Protein AF-0000000080284859 (afdb_homodimer)

pLDDT: mean 85.87, std 12.0, range [34.62, 97.31]

Nearest PDB structures (foldseek):
  3kye-assembly2_C  TM=9.309E-01  e=1.284E-10  Streptomyces avermitilis MA-4680 = NBRC 14893
  6izw-assembly1_B  TM=8.796E-01  e=5.584E-08  Myxococcus xanthus DK 1622
  6hjm-assembly9_P  TM=8.015E-01  e=1.089E-07  Myxococcus xanthus
  6hjm-assembly2_E  TM=8.333E-01  e=1.771E-07  Myxococcus xanthus
  3cpt-assembly1_B  TM=8.964E-01  e=8.593E-07  unclassified

Radius of gyration: 20.51 Å; Cα contacts (8 Å, |Δi|>4): 512; chains: 2; bounding box: 32×64×49 Å

Secondary structure (DSSP, 8-state):
--HHHHHHHHHHHHHHHHHHSTTEEEEEEEETTS-EEEE-TTS-HHHHHHHHHHHHHHHHHHHHHHHHTT---EEEEEEEETTEEEEEEEETTTEEEEEEE-TT--HHHHHHHHHHHHHHHGGG--HHHHHHHHHHHHHHS---/--HHHHHHHHHHHHHHHHHHSTTEEEEEEEETTS-EEEE-TTS-HHHHHHHHHHHHHHHHHHHHHHHHTT---EEEEEEEETTEEEEEEEETTTEEEEEEE-TT--HHHHHHHHHHHHHHHGGG--HHHHHHHHHHHHHHS---

InterPro domains:
  IPR004942 Roadblock/LAMTOR2 domain [PF03259] (11-101)
  IPR004942 Roadblock/LAMTOR2 domain [SM00960] (11-101)
  IPR053141 Mycobacterial serine protease inhibitor Rv3364c [PTHR36222] (5-134)

Organism: Amycolatopsis orientalis (NCBI:txid31958)

Foldseek 3Di:
DALVVLQVVVQVVQQVLQVPAAFWQWKFKAWLVQHTLYIHPNADLVRRSVQSVVLNVVQVVQQVVCVVVVVDHDAKDWDDDPFWIWIKGDQPPIMIMITTGGRPHDVVSSVVSRVVSSVPCSVSCDPNNSVSSRVVSVVVPDDD/DALVVLQVVVQVVQQVLQVPAAFWQWKFKAWLVQHTLYIHPNADLVNRSVQSVVLNVVQVVQQVVCVVVVVDHDAKDWDDDPFWIWIKGDQPPIMIMITTGGRPHDVVSSVVSRVVSSVPCSVSCDPNNSVSSRVVSVVVPDDD

Solvent-accessible surface area (backbone atoms only — not comparable to full-atom values): 14493 Å² total; per-residue (Å²): 131,52,39,65,54,46,37,53,50,49,30,51,52,36,37,48,47,35,70,67,37,74,36,40,59,35,36,34,33,25,37,64,89,32,44,56,40,44,45,12,85,74,44,51,70,70,52,39,50,49,50,21,48,44,51,39,52,49,49,56,48,43,47,60,48,17,61,72,72,70,24,44,51,62,56,33,41,39,34,38,32,72,39,16,35,41,37,36,36,64,39,79,90,53,28,30,44,37,36,34,31,38,60,89,39,54,67,69,58,49,52,49,51,50,50,50,48,40,70,74,48,38,77,68,62,34,75,65,34,48,52,26,16,41,50,55,51,57,67,66,47,78,82,127,133,51,41,65,53,44,38,54,50,49,28,50,52,36,38,48,48,35,70,68,38,74,35,39,58,36,38,36,34,25,37,64,89,33,44,55,41,45,46,12,85,73,42,52,71,70,52,39,50,50,51,21,47,45,52,39,51,49,49,56,48,43,48,57,48,17,61,71,71,71,22,44,51,63,54,34,40,38,34,38,32,72,38,17,37,41,37,37,36,63,40,79,91,52,27,30,44,37,36,34,30,38,60,89,39,54,65,68,56,49,52,48,52,51,49,50,46,40,71,70,50,40,76,68,62,34,73,64,37,48,53,26,16,42,51,53,51,58,68,65,47,78,81,126

Structure (mmCIF, N/CA/C/O backbone):
data_AF-0000000080284859-model_v1
#
loop_
_entity.id
_entity.type
_entity.pdbx_description
1 polymer 'Dynein regulation protein LC7'
#
loop_
_atom_site.group_PDB
_atom_site.id
_atom_site.type_symbol
_atom_site.label_atom_id
_atom_site.label_alt_id
_atom_site.label_comp_id
_atom_site.label_asym_id
_atom_site.label_entity_id
_atom_site.label_seq_id
_atom_site.pdbx_PDB_ins_code
_atom_site.Cartn_x
_atom_site.Cartn_y
_atom_site.Cartn_z
_atom_site.occupancy
_atom_site.B_iso_or_equiv
_atom_site.auth_seq_id
_atom_site.auth_comp_id
_atom_site.auth_asym_id
_atom_site.auth_atom_id
_atom_site.pdbx_PDB_model_num
ATOM 1 N N . MET A 1 1 ? 10.086 -31.297 -18.625 1 47.25 1 MET A N 1
ATOM 2 C CA . MET A 1 1 ? 8.992 -30.547 -18.016 1 47.25 1 MET A CA 1
ATOM 3 C C . MET A 1 1 ? 8.453 -29.484 -18.984 1 47.25 1 MET A C 1
ATOM 5 O O . MET A 1 1 ? 9.188 -28.594 -19.406 1 47.25 1 MET A O 1
ATOM 9 N N . THR A 1 2 ? 7.375 -29.734 -19.734 1 58.12 2 THR A N 1
ATOM 10 C CA . THR A 1 2 ? 6.852 -28.844 -20.75 1 58.12 2 THR A CA 1
ATOM 11 C C . THR A 1 2 ? 6.273 -27.578 -20.125 1 58.12 2 THR A C 1
ATOM 13 O O . THR A 1 2 ? 6.098 -27.516 -18.906 1 58.12 2 THR A O 1
ATOM 16 N N . ALA A 1 3 ? 6.234 -26.562 -20.906 1 58.44 3 ALA A N 1
ATOM 17 C CA . ALA A 1 3 ? 5.625 -25.312 -20.469 1 58.44 3 ALA A CA 1
ATOM 18 C C . ALA A 1 3 ? 4.285 -25.562 -19.781 1 58.44 3 ALA A C 1
ATOM 20 O O . ALA A 1 3 ? 3.939 -24.891 -18.812 1 58.44 3 ALA A O 1
ATOM 21 N N . GLN A 1 4 ? 3.586 -26.531 -20.234 1 59.09 4 GLN A N 1
ATOM 22 C CA . GLN A 1 4 ? 2.275 -26.875 -19.688 1 59.09 4 GLN A CA 1
ATOM 23 C C . GLN A 1 4 ? 2.4 -27.453 -18.281 1 59.09 4 GLN A C 1
ATOM 25 O O . GLN A 1 4 ? 1.58 -27.172 -17.406 1 59.09 4 GLN A O 1
ATOM 30 N N . ASP A 1 5 ? 3.439 -28.266 -18.188 1 64.19 5 ASP A N 1
ATOM 31 C CA . ASP A 1 5 ? 3.648 -28.891 -16.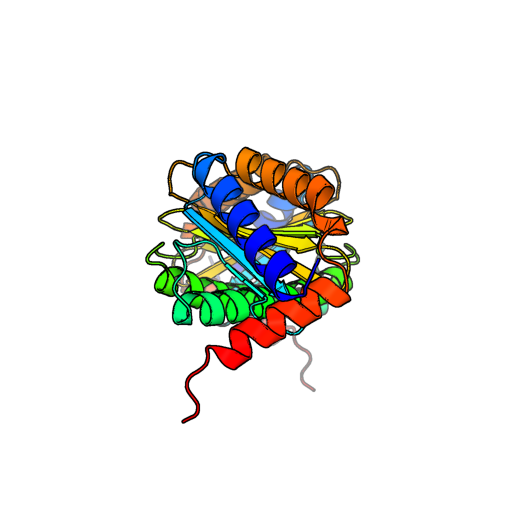875 1 64.19 5 ASP A CA 1
ATOM 32 C C . ASP A 1 5 ? 4 -27.828 -15.828 1 64.19 5 ASP A C 1
ATOM 34 O O . ASP A 1 5 ? 3.52 -27.891 -14.695 1 64.19 5 ASP A O 1
ATOM 38 N N . ALA A 1 6 ? 4.758 -26.906 -16.297 1 62.22 6 ALA A N 1
ATOM 39 C CA . ALA A 1 6 ? 5.203 -25.844 -15.391 1 62.22 6 ALA A CA 1
ATOM 40 C C . ALA A 1 6 ? 4.035 -24.969 -14.953 1 62.22 6 ALA A C 1
ATOM 42 O O . ALA A 1 6 ? 3.959 -24.562 -13.789 1 62.22 6 ALA A O 1
ATOM 43 N N . THR A 1 7 ? 3.104 -24.719 -15.836 1 63.94 7 THR A N 1
ATOM 44 C CA . THR A 1 7 ? 1.933 -23.922 -15.516 1 63.94 7 THR A CA 1
ATOM 45 C C . THR A 1 7 ? 1.071 -24.609 -14.461 1 63.94 7 THR A C 1
ATOM 47 O O . THR A 1 7 ? 0.62 -23.969 -13.508 1 63.94 7 THR A O 1
ATOM 50 N N . THR A 1 8 ? 0.929 -25.875 -14.789 1 67.12 8 THR A N 1
ATOM 51 C CA . THR A 1 8 ? 0.109 -26.656 -13.875 1 67.12 8 THR A CA 1
ATOM 52 C C . THR A 1 8 ? 0.742 -26.703 -12.484 1 67.12 8 THR A C 1
ATOM 54 O O . THR A 1 8 ? 0.042 -26.594 -11.477 1 67.12 8 THR A O 1
ATOM 57 N N . ASP A 1 9 ? 1.982 -26.703 -12.555 1 77.06 9 ASP A N 1
ATOM 58 C CA . ASP A 1 9 ? 2.693 -26.812 -11.281 1 77.06 9 ASP A CA 1
ATOM 59 C C . ASP A 1 9 ? 2.566 -25.531 -10.469 1 77.06 9 ASP A C 1
ATOM 61 O O . ASP A 1 9 ? 2.365 -25.562 -9.258 1 77.06 9 ASP A O 1
ATOM 65 N N . PHE A 1 10 ? 2.438 -24.375 -11.062 1 82 10 PHE A N 1
ATOM 66 C CA . PHE A 1 10 ? 2.4 -23.141 -10.289 1 82 10 PHE A CA 1
ATOM 67 C C . PHE A 1 10 ? 0.996 -22.875 -9.766 1 82 10 PHE A C 1
ATOM 69 O O . PHE A 1 10 ? 0.83 -22.297 -8.68 1 82 10 PHE A O 1
ATOM 76 N N . THR A 1 11 ? 0.138 -23.344 -10.555 1 86.06 11 THR A N 1
ATOM 77 C CA . THR A 1 11 ? -1.231 -23.219 -10.078 1 86.06 11 THR A CA 1
ATOM 78 C C . THR A 1 11 ? -1.433 -24.016 -8.789 1 86.06 11 THR A C 1
ATOM 80 O O . THR A 1 11 ? -2.039 -23.516 -7.836 1 86.06 11 THR A O 1
ATOM 83 N N . TRP A 1 12 ? -0.875 -25.188 -8.797 1 89.5 12 TRP A N 1
ATOM 84 C CA . TRP A 1 12 ? -0.977 -26.031 -7.605 1 89.5 12 TRP A CA 1
ATOM 85 C C . TRP A 1 12 ? -0.256 -25.375 -6.426 1 89.5 12 TRP A C 1
ATOM 87 O O . TRP A 1 12 ? -0.73 -25.438 -5.289 1 89.5 12 TRP A O 1
ATOM 97 N N . LEU A 1 13 ? 0.846 -24.75 -6.734 1 91.31 13 LEU A N 1
ATOM 98 C CA . LEU A 1 13 ? 1.617 -24.078 -5.688 1 91.31 13 LEU A CA 1
ATOM 99 C C . LEU A 1 13 ? 0.838 -22.922 -5.09 1 91.31 13 LEU A C 1
ATOM 101 O O . LEU A 1 13 ? 0.849 -22.719 -3.873 1 91.31 13 LEU A O 1
ATOM 105 N N . LEU A 1 14 ? 0.154 -22.25 -5.938 1 93.75 14 LEU A N 1
ATOM 106 C CA . LEU A 1 14 ? -0.653 -21.125 -5.465 1 93.75 14 LEU A CA 1
ATOM 107 C C . LEU A 1 14 ? -1.846 -21.625 -4.652 1 93.75 14 LEU A C 1
ATOM 109 O O . LEU A 1 14 ? -2.186 -21.031 -3.621 1 93.75 14 LEU A O 1
ATOM 113 N N . ASP A 1 15 ? -2.4 -22.688 -5.207 1 95.38 15 ASP A N 1
ATOM 114 C CA . ASP A 1 15 ? -3.525 -23.266 -4.473 1 95.38 15 ASP A CA 1
ATOM 115 C C . ASP A 1 15 ? -3.082 -23.781 -3.104 1 95.38 15 ASP A C 1
ATOM 117 O O . ASP A 1 15 ? -3.791 -23.594 -2.111 1 95.38 15 ASP A O 1
ATOM 121 N N . ASP A 1 16 ? -1.979 -24.359 -3.074 1 95 16 ASP A N 1
ATOM 122 C CA . ASP A 1 16 ? -1.432 -24.828 -1.808 1 95 16 ASP A CA 1
ATOM 123 C C . ASP A 1 16 ? -1.154 -23.672 -0.856 1 95 16 ASP A C 1
ATOM 125 O O . ASP A 1 16 ? -1.415 -23.766 0.345 1 95 16 ASP A O 1
ATOM 129 N N . PHE A 1 17 ? -0.602 -22.672 -1.389 1 95.88 17 PHE A N 1
ATOM 130 C CA . PHE A 1 17 ? -0.352 -21.469 -0.607 1 95.88 17 PHE A CA 1
ATOM 131 C C . PHE A 1 17 ? -1.636 -20.969 0.047 1 95.88 17 PHE A C 1
ATOM 133 O O . PHE A 1 17 ? -1.667 -20.719 1.254 1 95.88 17 PHE A O 1
ATOM 140 N N . VAL A 1 18 ? -2.676 -20.844 -0.728 1 96.12 18 VAL A N 1
ATOM 141 C CA . VAL A 1 18 ? -3.945 -20.328 -0.236 1 96.12 18 VAL A CA 1
ATOM 142 C C . VAL A 1 18 ? -4.535 -21.281 0.794 1 96.12 18 VAL A C 1
ATOM 144 O O . VAL A 1 18 ? -5.105 -20.844 1.8 1 96.12 18 VAL A O 1
ATOM 147 N N . ARG A 1 19 ? -4.375 -22.484 0.576 1 95.31 19 ARG A N 1
ATOM 148 C CA . ARG A 1 19 ? -4.922 -23.5 1.476 1 95.31 19 ARG A CA 1
ATOM 149 C C . ARG A 1 19 ? -4.168 -23.516 2.803 1 95.31 19 ARG A C 1
ATOM 151 O O . ARG A 1 19 ? -4.777 -23.641 3.865 1 95.31 19 ARG A O 1
ATOM 158 N N . LYS A 1 20 ? -2.895 -23.281 2.781 1 94.88 20 LYS A N 1
ATOM 159 C CA . LYS A 1 20 ? -2.043 -23.484 3.951 1 94.88 20 LYS A CA 1
ATOM 160 C C . LYS A 1 20 ? -1.938 -22.203 4.773 1 94.88 20 LYS A C 1
ATOM 162 O O . LYS A 1 20 ? -1.754 -22.25 5.992 1 94.88 20 LYS A O 1
ATOM 167 N N . VAL A 1 21 ? -1.963 -21.109 4.078 1 95.75 21 VAL A N 1
ATOM 168 C CA . VAL A 1 21 ? -1.772 -19.844 4.781 1 95.75 21 VAL A CA 1
ATOM 169 C C . VAL A 1 21 ? -3.113 -19.344 5.305 1 95.75 21 VAL A C 1
ATOM 171 O O . VAL A 1 21 ? -3.959 -18.891 4.531 1 95.75 21 VAL A O 1
ATOM 174 N N . HIS A 1 22 ? -3.193 -19.438 6.621 1 91.94 22 HIS A N 1
ATOM 175 C CA . HIS A 1 22 ? -4.426 -18.969 7.242 1 91.94 22 HIS A CA 1
ATOM 176 C C . HIS A 1 22 ? -4.695 -17.5 6.902 1 91.94 22 HIS A C 1
ATOM 178 O O . HIS A 1 22 ? -3.814 -16.656 7.051 1 91.94 22 HIS A O 1
ATOM 184 N N . GLY A 1 23 ? -5.949 -17.328 6.324 1 93.81 23 GLY A N 1
ATOM 185 C CA . GLY A 1 23 ? -6.355 -15.961 6.031 1 93.81 23 GLY A CA 1
ATOM 186 C C . GLY A 1 23 ? -6.223 -15.602 4.562 1 93.81 23 GLY A C 1
ATOM 187 O O . GLY A 1 23 ? -6.848 -14.648 4.094 1 93.81 23 GLY A O 1
ATOM 188 N N . ALA A 1 24 ? -5.285 -16.266 3.855 1 96 24 ALA A N 1
ATOM 189 C CA . ALA A 1 24 ? -5.172 -16.016 2.42 1 96 24 ALA A CA 1
ATOM 190 C C . ALA A 1 24 ? -6.395 -16.562 1.676 1 96 24 ALA A C 1
ATOM 192 O O . ALA A 1 24 ? -6.836 -17.688 1.921 1 96 24 ALA A O 1
ATOM 193 N N . SER A 1 25 ? -6.961 -15.758 0.884 1 94.12 25 SER A N 1
ATOM 194 C CA . SER A 1 25 ? -8.164 -16.188 0.171 1 94.12 25 SER A CA 1
ATOM 195 C C . SER A 1 25 ? -7.895 -16.328 -1.323 1 94.12 25 SER A C 1
ATOM 197 O O . SER A 1 25 ? -8.438 -17.219 -1.974 1 94.12 25 SER A O 1
ATOM 199 N N . HIS A 1 26 ? -7.102 -15.414 -1.948 1 94.12 26 HIS A N 1
ATOM 200 C CA . HIS A 1 26 ? -6.777 -15.375 -3.369 1 94.12 26 HIS A CA 1
ATOM 201 C C . HIS A 1 26 ? -5.289 -15.109 -3.59 1 94.12 26 HIS A C 1
ATOM 203 O O . HIS A 1 26 ? -4.672 -14.359 -2.83 1 94.12 26 HIS A O 1
ATOM 209 N N . ALA A 1 27 ? -4.801 -15.688 -4.59 1 95.94 27 ALA A N 1
ATOM 210 C CA . ALA A 1 27 ? -3.408 -15.461 -4.961 1 95.94 27 ALA A CA 1
ATOM 211 C C . ALA A 1 27 ? -3.246 -15.398 -6.477 1 95.94 27 ALA A C 1
ATOM 213 O O . ALA A 1 27 ? -3.918 -16.125 -7.207 1 95.94 27 ALA A O 1
ATOM 214 N N . LEU A 1 28 ? -2.336 -14.562 -6.914 1 95.38 28 LEU A N 1
ATOM 215 C CA . LEU A 1 28 ? -2.084 -14.344 -8.336 1 95.38 28 LEU A CA 1
ATOM 216 C C . LEU A 1 28 ? -0.608 -14.055 -8.586 1 95.38 28 LEU A C 1
ATOM 218 O O . LEU A 1 28 ? 0.017 -13.297 -7.844 1 95.38 28 LEU A O 1
ATOM 222 N N . ILE A 1 29 ? -0.031 -14.695 -9.531 1 95.19 29 ILE A N 1
ATOM 223 C CA . ILE A 1 29 ? 1.276 -14.32 -10.062 1 95.19 29 ILE A CA 1
ATOM 224 C C . ILE A 1 29 ? 1.104 -13.555 -11.375 1 95.19 29 ILE A C 1
ATOM 226 O O . ILE A 1 29 ? 0.339 -13.969 -12.25 1 95.19 29 ILE A O 1
ATOM 230 N N . MET A 1 30 ? 1.804 -12.469 -11.445 1 94.69 30 MET A N 1
ATOM 231 C CA . MET A 1 30 ? 1.708 -11.641 -12.648 1 94.69 30 MET A CA 1
ATOM 232 C C . MET A 1 30 ? 3.092 -11.242 -13.141 1 94.69 30 MET A C 1
ATOM 234 O O . MET A 1 30 ? 4.059 -11.266 -12.383 1 94.69 30 MET A O 1
ATOM 238 N N . SER A 1 31 ? 3.133 -10.844 -14.367 1 92.69 31 SER A N 1
ATOM 239 C CA . SER A 1 31 ? 4.359 -10.312 -14.953 1 92.69 31 SER A CA 1
ATOM 240 C C . SER A 1 31 ? 4.516 -8.828 -14.648 1 92.69 31 SER A C 1
ATOM 242 O O . SER A 1 31 ? 3.553 -8.164 -14.266 1 92.69 31 SER A O 1
ATOM 244 N N . VAL A 1 32 ? 5.762 -8.359 -14.836 1 87.19 32 VAL A N 1
ATOM 245 C CA . VAL A 1 32 ? 6.082 -6.965 -14.578 1 87.19 32 VAL A CA 1
ATOM 246 C C . VAL A 1 32 ? 5.289 -6.066 -15.523 1 87.19 32 VAL A C 1
ATOM 248 O O . VAL A 1 32 ? 4.988 -4.914 -15.195 1 87.19 32 VAL A O 1
ATOM 251 N N . ASP A 1 33 ? 4.988 -6.57 -16.641 1 88.25 33 ASP A N 1
ATOM 252 C CA . ASP A 1 33 ? 4.242 -5.766 -17.594 1 88.25 33 ASP A CA 1
ATOM 253 C C . ASP A 1 33 ? 2.742 -5.836 -17.328 1 88.25 33 ASP A C 1
ATOM 255 O O . ASP A 1 33 ? 1.939 -5.289 -18.094 1 88.25 33 ASP A O 1
ATOM 259 N N . GLY A 1 34 ? 2.305 -6.535 -16.25 1 91.06 34 GLY A N 1
ATOM 260 C CA . GLY A 1 34 ? 0.949 -6.438 -15.727 1 91.06 34 GLY A CA 1
ATOM 261 C C . GLY A 1 34 ? 0.052 -7.57 -16.188 1 91.06 34 GLY A C 1
ATOM 262 O O . GLY A 1 34 ? -1.172 -7.492 -16.062 1 91.06 34 GLY A O 1
ATOM 263 N N . PHE A 1 35 ? 0.536 -8.625 -16.734 1 91 35 PHE A N 1
ATOM 264 C CA . PHE A 1 35 ? -0.266 -9.75 -17.203 1 91 35 PHE A CA 1
ATOM 265 C C . PHE A 1 35 ? -0.351 -10.836 -16.141 1 91 35 PHE A C 1
ATOM 267 O O . PHE A 1 35 ? 0.657 -11.195 -15.531 1 91 35 PHE A O 1
ATOM 274 N N . PRO A 1 36 ? -1.588 -11.32 -16.016 1 93.56 36 PRO A N 1
ATOM 275 C CA . PRO A 1 36 ? -1.669 -12.492 -15.141 1 93.56 36 PRO A CA 1
ATOM 276 C C . PRO A 1 36 ? -0.942 -13.703 -15.719 1 93.56 36 PRO A C 1
ATOM 278 O O . PRO A 1 36 ? -1.043 -13.977 -16.922 1 93.56 36 PRO A O 1
ATOM 281 N N . LEU A 1 37 ? -0.163 -14.344 -14.93 1 92.75 37 LEU A N 1
ATOM 282 C CA . LEU A 1 37 ? 0.532 -15.555 -15.359 1 92.75 37 LEU A CA 1
ATOM 283 C C . LEU A 1 37 ? -0.159 -16.797 -14.812 1 92.75 37 LEU A C 1
ATOM 285 O O . LEU A 1 37 ? -0.273 -17.812 -15.508 1 92.75 37 LEU A O 1
ATOM 289 N N . THR A 1 38 ? -0.511 -16.797 -13.555 1 92.5 38 THR A N 1
ATOM 290 C CA . THR A 1 38 ? -1.246 -17.875 -12.914 1 92.5 38 THR A CA 1
ATOM 291 C C . THR A 1 38 ? -1.967 -17.391 -11.664 1 92.5 38 THR A C 1
ATOM 293 O O . THR A 1 38 ? -1.557 -16.391 -11.062 1 92.5 38 THR A O 1
ATOM 296 N N . ALA A 1 39 ? -3.066 -18.062 -11.383 1 93.75 39 ALA A N 1
ATOM 297 C CA . ALA A 1 39 ? -3.889 -17.672 -10.242 1 93.75 39 ALA A CA 1
ATOM 298 C C . ALA A 1 39 ? -4.406 -18.891 -9.484 1 93.75 39 ALA A C 1
ATOM 300 O O . ALA A 1 39 ? -4.52 -19.969 -10.055 1 93.75 39 ALA A O 1
ATOM 301 N N . SER A 1 40 ? -4.621 -18.609 -8.289 1 94.12 40 SER A N 1
ATOM 302 C CA . SER A 1 40 ? -5.301 -19.656 -7.531 1 94.12 40 SER A CA 1
ATOM 303 C C . SER A 1 40 ? -6.695 -19.938 -8.086 1 94.12 40 SER A C 1
ATOM 305 O O . SER A 1 40 ? -7.258 -19.094 -8.797 1 94.12 40 SER A O 1
ATOM 307 N N . GLU A 1 41 ? -7.234 -21.078 -7.723 1 91.75 41 GLU A N 1
ATOM 308 C CA . GLU A 1 41 ? -8.539 -21.5 -8.219 1 91.75 41 GLU A CA 1
ATOM 309 C C . GLU A 1 41 ? -9.641 -20.531 -7.762 1 91.75 41 GLU A C 1
ATOM 311 O O . GLU A 1 41 ? -10.672 -20.406 -8.422 1 91.75 41 GLU A O 1
ATOM 316 N N . SER A 1 42 ? -9.445 -19.828 -6.73 1 90.12 42 SER A N 1
ATOM 317 C CA . SER A 1 42 ? -10.43 -18.922 -6.137 1 90.12 42 SER A CA 1
ATOM 318 C C . SER A 1 42 ? -10.531 -17.625 -6.918 1 90.12 42 SER A C 1
ATOM 320 O O . SER A 1 42 ? -11.406 -16.797 -6.645 1 90.12 42 SER A O 1
ATOM 322 N N . VAL A 1 43 ? -9.664 -17.453 -7.918 1 89.38 43 VAL A N 1
ATOM 323 C CA . VAL A 1 43 ? -9.656 -16.234 -8.719 1 89.38 43 VAL A CA 1
ATOM 324 C C . VAL A 1 43 ? -10.211 -16.516 -10.109 1 89.38 43 VAL A C 1
ATOM 326 O O . VAL A 1 43 ? -9.625 -17.297 -10.867 1 89.38 43 VAL A O 1
ATOM 329 N N . SER A 1 44 ? -11.305 -15.867 -10.43 1 89.88 44 SER A N 1
ATOM 330 C CA . SER A 1 44 ? -11.789 -15.977 -11.805 1 89.88 44 SER A CA 1
ATOM 331 C C . SER A 1 44 ? -10.844 -15.289 -12.781 1 89.88 44 SER A C 1
ATOM 333 O O . SER A 1 44 ? -9.992 -14.492 -12.375 1 89.88 44 SER A O 1
ATOM 335 N N . ASN A 1 45 ? -10.969 -15.508 -14.047 1 88.44 45 ASN A N 1
ATOM 336 C CA . ASN A 1 45 ? -10.141 -14.867 -15.062 1 88.44 45 ASN A CA 1
ATOM 337 C C . ASN A 1 45 ? -10.312 -13.352 -15.062 1 88.44 45 ASN A C 1
ATOM 339 O O . ASN A 1 45 ? -9.328 -12.617 -15.133 1 88.44 45 ASN A O 1
ATOM 343 N N . ASP A 1 46 ? -11.547 -12.945 -14.953 1 88 46 ASP A N 1
ATOM 344 C CA . ASP A 1 46 ? -11.82 -11.516 -14.93 1 88 46 ASP A CA 1
ATOM 345 C C . ASP A 1 46 ? -11.203 -10.859 -13.695 1 88 46 ASP A C 1
ATOM 347 O O . ASP A 1 46 ? -10.656 -9.758 -13.781 1 88 46 ASP A O 1
ATOM 351 N N . ASP A 1 47 ? -11.297 -11.547 -12.602 1 87.75 47 ASP A N 1
ATOM 352 C CA . ASP A 1 47 ? -10.742 -11.023 -11.359 1 87.75 47 ASP A CA 1
ATOM 353 C C . ASP A 1 47 ? -9.211 -10.984 -11.422 1 87.75 47 ASP A C 1
ATOM 355 O O . ASP A 1 47 ? -8.594 -10.062 -10.891 1 87.75 47 ASP A O 1
ATOM 359 N N . ALA A 1 48 ? -8.68 -11.977 -12.055 1 91.31 48 ALA A N 1
ATOM 360 C CA . ALA A 1 48 ? -7.223 -12.016 -12.203 1 91.31 48 ALA A CA 1
ATOM 361 C C . ALA A 1 48 ? -6.719 -10.812 -13 1 91.31 48 ALA A C 1
ATOM 363 O O . ALA A 1 48 ? -5.73 -10.188 -12.617 1 91.31 48 ALA A O 1
ATOM 364 N N . GLU A 1 49 ? -7.402 -10.492 -14.094 1 90.44 49 GLU A N 1
ATOM 365 C CA . GLU A 1 49 ? -7.043 -9.344 -14.93 1 90.44 49 GLU A CA 1
ATOM 366 C C . GLU A 1 49 ? -7.172 -8.039 -14.148 1 90.44 49 GLU A C 1
ATOM 368 O O . GLU A 1 49 ? -6.312 -7.16 -14.25 1 90.44 49 GLU A O 1
ATOM 373 N N . GLN A 1 50 ? -8.18 -8.008 -13.398 1 88.62 50 GLN A N 1
ATOM 374 C CA . GLN A 1 50 ? -8.406 -6.805 -12.594 1 88.62 50 GLN A CA 1
ATOM 375 C C . GLN A 1 50 ? -7.34 -6.664 -11.508 1 88.62 50 GLN A C 1
ATOM 377 O O . GLN A 1 50 ? -6.777 -5.586 -11.32 1 88.62 50 GLN A O 1
ATOM 382 N N . LEU A 1 51 ? -7.078 -7.762 -10.828 1 89.75 51 LEU A N 1
ATOM 383 C CA . LEU A 1 51 ? -6.074 -7.762 -9.773 1 89.75 51 LEU A CA 1
ATOM 384 C C . LEU A 1 51 ? -4.695 -7.414 -10.328 1 89.75 51 LEU A C 1
ATOM 386 O O . LEU A 1 51 ? -3.945 -6.656 -9.711 1 89.75 51 LEU A O 1
ATOM 390 N N . ALA A 1 52 ? -4.391 -7.934 -11.469 1 92.62 52 ALA A N 1
ATOM 391 C CA . ALA A 1 52 ? -3.117 -7.629 -12.117 1 92.62 52 ALA A CA 1
ATOM 392 C C . ALA A 1 52 ? -3.016 -6.145 -12.461 1 92.62 52 ALA A C 1
ATOM 394 O O . ALA A 1 52 ? -1.964 -5.527 -12.273 1 92.62 52 ALA A O 1
ATOM 395 N N . ALA A 1 53 ? -4.102 -5.613 -12.992 1 91.12 53 ALA A N 1
ATOM 396 C CA . ALA A 1 53 ? -4.133 -4.195 -13.336 1 91.12 53 ALA A CA 1
ATOM 397 C C . ALA A 1 53 ? -3.898 -3.328 -12.102 1 91.12 53 ALA A C 1
ATOM 399 O O . ALA A 1 53 ? -3.125 -2.369 -12.141 1 91.12 53 ALA A O 1
ATOM 400 N N . ILE A 1 54 ? -4.477 -3.656 -11.047 1 88.75 54 ILE A N 1
ATOM 401 C CA . ILE A 1 54 ? -4.34 -2.916 -9.797 1 88.75 54 ILE A CA 1
ATOM 402 C C . ILE A 1 54 ? -2.902 -3.025 -9.289 1 88.75 54 ILE A C 1
ATOM 404 O O . ILE A 1 54 ? -2.264 -2.014 -8.992 1 88.75 54 ILE A O 1
ATOM 408 N N . ALA A 1 55 ? -2.414 -4.234 -9.219 1 91.56 55 ALA A N 1
ATOM 409 C CA . ALA A 1 55 ? -1.055 -4.469 -8.742 1 91.56 55 ALA A CA 1
ATOM 410 C C . ALA A 1 55 ? -0.036 -3.717 -9.594 1 91.56 55 ALA A C 1
ATOM 412 O O . ALA A 1 55 ? 0.895 -3.105 -9.062 1 91.56 55 ALA A O 1
ATOM 413 N N . SER A 1 56 ? -0.219 -3.754 -10.867 1 91.75 56 SER A N 1
ATOM 414 C CA . SER A 1 56 ? 0.677 -3.053 -11.781 1 91.75 56 SER A CA 1
ATOM 415 C C . SER A 1 56 ? 0.635 -1.546 -11.547 1 91.75 56 SER A C 1
ATOM 417 O O . SER A 1 56 ? 1.676 -0.885 -11.531 1 91.75 56 SER A O 1
ATOM 419 N N . GLY A 1 57 ? -0.543 -1.037 -11.391 1 90.31 57 GLY A N 1
ATOM 420 C CA . GLY A 1 57 ? -0.685 0.376 -11.078 1 90.31 57 GLY A CA 1
ATOM 421 C C . GLY A 1 57 ? -0.027 0.768 -9.766 1 90.31 57 GLY A C 1
ATOM 422 O O . GLY A 1 57 ? 0.657 1.791 -9.695 1 90.31 57 GLY A O 1
ATOM 423 N N . LEU A 1 58 ? -0.2 -0.076 -8.812 1 88.5 58 LEU A N 1
ATOM 424 C CA . LEU A 1 58 ? 0.397 0.168 -7.504 1 88.5 58 LEU A CA 1
ATOM 425 C C . LEU A 1 58 ? 1.92 0.159 -7.59 1 88.5 58 LEU A C 1
ATOM 427 O O . LEU A 1 58 ? 2.582 1.043 -7.043 1 88.5 58 LEU A O 1
ATOM 431 N N . LEU A 1 59 ? 2.449 -0.773 -8.25 1 87.25 59 LEU A N 1
ATOM 432 C CA . LEU A 1 59 ? 3.893 -0.885 -8.438 1 87.25 59 LEU A CA 1
ATOM 433 C C . LEU A 1 59 ? 4.445 0.339 -9.156 1 87.25 59 LEU A C 1
ATOM 435 O O . LEU A 1 59 ? 5.492 0.868 -8.773 1 87.25 59 LEU A O 1
ATOM 439 N N . SER A 1 60 ? 3.768 0.712 -10.148 1 88.12 60 SER A N 1
ATOM 440 C CA . SER A 1 60 ? 4.188 1.882 -10.914 1 88.12 60 SER A CA 1
ATOM 441 C C . SER A 1 60 ? 4.23 3.129 -10.039 1 88.12 60 SER A C 1
ATOM 443 O O . SER A 1 60 ? 5.203 3.885 -10.07 1 88.12 60 SER A O 1
ATOM 445 N N . LEU A 1 61 ? 3.248 3.293 -9.266 1 85.94 61 LEU A N 1
ATOM 446 C CA . LEU A 1 61 ? 3.154 4.469 -8.414 1 85.94 61 LEU A CA 1
ATOM 447 C C . LEU A 1 61 ? 4.184 4.41 -7.289 1 85.94 61 LEU A C 1
ATOM 449 O O . LEU A 1 61 ? 4.801 5.422 -6.949 1 85.94 61 LEU A O 1
ATOM 453 N N . ALA A 1 62 ? 4.305 3.287 -6.668 1 84.06 62 ALA A N 1
ATOM 454 C CA . ALA A 1 62 ? 5.234 3.104 -5.555 1 84.06 62 ALA A CA 1
ATOM 455 C C . ALA A 1 62 ? 6.68 3.268 -6.016 1 84.06 62 ALA A C 1
ATOM 457 O O . ALA A 1 62 ? 7.508 3.834 -5.301 1 84.06 62 ALA A O 1
ATOM 458 N N . GLY A 1 63 ? 7.039 2.67 -7.184 1 77.06 63 GLY A N 1
ATOM 459 C CA . GLY A 1 63 ? 8.367 2.832 -7.746 1 77.06 63 GLY A CA 1
ATOM 460 C C . GLY A 1 63 ? 8.781 4.285 -7.906 1 77.06 63 GLY A C 1
ATOM 461 O O . GLY A 1 63 ? 9.898 4.664 -7.551 1 77.06 63 GLY A O 1
ATOM 462 N N . ASN A 1 64 ? 7.906 5.125 -8.344 1 71 64 ASN A N 1
ATOM 463 C CA . ASN A 1 64 ? 8.164 6.551 -8.508 1 71 64 ASN A CA 1
ATOM 464 C C . ASN A 1 64 ? 8.398 7.234 -7.16 1 71 64 ASN A C 1
ATOM 466 O O . ASN A 1 64 ? 9.18 8.18 -7.062 1 71 64 ASN A O 1
ATOM 470 N N . SER A 1 65 ? 7.75 6.727 -6.121 1 67.75 65 SER A N 1
ATOM 471 C CA . SER A 1 65 ? 7.832 7.312 -4.785 1 67.75 65 SER A CA 1
ATOM 472 C C . SER A 1 65 ? 9.203 7.074 -4.16 1 67.75 65 SER A C 1
ATOM 474 O O . SER A 1 65 ? 9.766 7.969 -3.529 1 67.75 65 SER A O 1
ATOM 476 N N . ALA A 1 66 ? 9.672 5.902 -4.254 1 63.81 66 ALA A N 1
ATOM 477 C CA . ALA A 1 66 ? 10.93 5.496 -3.639 1 63.81 66 ALA A CA 1
ATOM 478 C C . ALA A 1 66 ? 12.07 6.41 -4.074 1 63.81 66 ALA A C 1
ATOM 480 O O . ALA A 1 66 ? 12.914 6.797 -3.26 1 63.81 66 ALA A O 1
ATOM 481 N N . THR A 1 67 ? 11.969 6.762 -5.25 1 66.75 67 THR A N 1
ATOM 482 C CA . THR A 1 67 ? 13.016 7.625 -5.777 1 66.75 67 THR A CA 1
ATOM 483 C C . THR A 1 67 ? 12.875 9.047 -5.238 1 66.75 67 THR A C 1
ATOM 485 O O . THR A 1 67 ? 13.867 9.711 -4.949 1 66.75 67 THR A O 1
ATOM 488 N N . LEU A 1 68 ? 11.727 9.367 -4.93 1 64.75 68 LEU A N 1
ATOM 489 C CA . LEU A 1 68 ? 11.461 10.766 -4.613 1 64.75 68 LEU A CA 1
ATOM 490 C C . LEU A 1 68 ? 12.047 11.133 -3.256 1 64.75 68 LEU A C 1
ATOM 492 O O . LEU A 1 68 ? 12.57 12.234 -3.082 1 64.75 68 LEU A O 1
ATOM 496 N N . PHE A 1 69 ? 12.125 10.227 -2.301 1 77.19 69 PHE A N 1
ATOM 497 C CA . PHE A 1 69 ? 12.594 10.602 -0.974 1 77.19 69 PHE A CA 1
ATOM 498 C C . PHE A 1 69 ? 13.859 9.836 -0.61 1 77.19 69 PHE A C 1
ATOM 500 O O . PHE A 1 69 ? 14.242 9.781 0.561 1 77.19 69 PHE A O 1
ATOM 507 N N . GLY A 1 70 ? 14.383 9.352 -1.692 1 83.19 70 GLY A N 1
ATOM 508 C CA . GLY A 1 70 ? 15.641 8.648 -1.453 1 83.19 70 GLY A CA 1
ATOM 509 C C . GLY A 1 70 ? 15.477 7.422 -0.579 1 83.19 70 GLY A C 1
ATOM 510 O O . GLY A 1 70 ? 16.391 7.047 0.149 1 83.19 70 GLY A O 1
ATOM 511 N N . LYS A 1 71 ? 14.312 6.91 -0.616 1 86.38 71 LYS A N 1
ATOM 512 C CA . LYS A 1 71 ? 14.078 5.793 0.288 1 86.38 71 LYS A CA 1
ATOM 513 C C . LYS A 1 71 ? 14.273 4.457 -0.425 1 86.38 71 LYS A C 1
ATOM 515 O O . LYS A 1 71 ? 14.047 3.395 0.157 1 86.38 71 LYS A O 1
ATOM 520 N N . GLY A 1 72 ? 14.734 4.496 -1.676 1 87.81 72 GLY A N 1
ATOM 521 C CA . GLY A 1 72 ? 15.109 3.279 -2.381 1 87.81 72 GLY A CA 1
ATOM 522 C C . GLY A 1 72 ? 13.961 2.664 -3.154 1 87.81 72 GLY A C 1
ATOM 523 O O . GLY A 1 72 ? 13.094 3.377 -3.662 1 87.81 72 GLY A O 1
ATOM 524 N N . ASN A 1 73 ? 14.008 1.326 -3.285 1 86.19 73 ASN A N 1
ATOM 525 C CA . ASN A 1 73 ? 13.055 0.602 -4.121 1 86.19 73 ASN A CA 1
ATOM 526 C C . ASN A 1 73 ? 11.883 0.069 -3.299 1 86.19 73 ASN A C 1
ATOM 528 O O . ASN A 1 73 ? 12.008 -0.136 -2.092 1 86.19 73 ASN A O 1
ATOM 532 N N . CYS A 1 74 ? 10.75 -0.094 -4.016 1 89.94 74 CYS A N 1
ATOM 533 C CA . CYS A 1 74 ? 9.578 -0.712 -3.404 1 89.94 74 CYS A CA 1
ATOM 534 C C . CYS A 1 74 ? 9.781 -2.213 -3.23 1 89.94 74 CYS A C 1
ATOM 536 O O . CYS A 1 74 ? 10.102 -2.914 -4.191 1 89.94 74 CYS A O 1
ATOM 538 N N . GLU A 1 75 ? 9.555 -2.703 -2.057 1 90.06 75 GLU A N 1
ATOM 539 C CA . GLU A 1 75 ? 9.734 -4.125 -1.772 1 90.06 75 GLU A CA 1
ATOM 540 C C . GLU A 1 75 ? 8.398 -4.82 -1.568 1 90.06 75 GLU A C 1
ATOM 542 O O . GLU A 1 75 ? 8.242 -5.996 -1.904 1 90.06 75 GLU A O 1
ATOM 547 N N . GLN A 1 76 ? 7.52 -4.117 -1.046 1 92.81 76 GLN A N 1
ATOM 548 C CA . GLN A 1 76 ? 6.223 -4.707 -0.724 1 92.81 76 GLN A CA 1
ATOM 549 C C . GLN A 1 76 ? 5.145 -3.631 -0.619 1 92.81 76 GLN A C 1
ATOM 551 O O . GLN A 1 76 ? 5.426 -2.496 -0.228 1 92.81 76 GLN A O 1
ATOM 556 N N . ILE A 1 77 ? 3.957 -3.959 -1 1 94.19 77 ILE A N 1
ATOM 557 C CA . ILE A 1 77 ? 2.787 -3.1 -0.857 1 94.19 77 ILE A CA 1
ATOM 558 C C . ILE A 1 77 ? 1.721 -3.811 -0.029 1 94.19 77 ILE A C 1
ATOM 560 O O . ILE A 1 77 ? 1.409 -4.977 -0.278 1 94.19 77 ILE A O 1
ATOM 564 N N . ILE A 1 78 ? 1.225 -3.133 0.933 1 93.75 78 ILE A N 1
ATOM 565 C CA . ILE A 1 78 ? 0.15 -3.646 1.774 1 93.75 78 ILE A CA 1
ATOM 566 C C . ILE A 1 78 ? -0.996 -2.639 1.821 1 93.75 78 ILE A C 1
ATOM 568 O O . ILE A 1 78 ? -0.781 -1.458 2.109 1 93.75 78 ILE A O 1
ATOM 572 N N . ILE A 1 79 ? -2.152 -3.1 1.521 1 93.38 79 ILE A N 1
ATOM 573 C CA . ILE A 1 79 ? -3.354 -2.277 1.615 1 93.38 79 ILE A CA 1
ATOM 574 C C . ILE A 1 79 ? -4.336 -2.914 2.598 1 93.38 79 ILE A C 1
ATOM 576 O O . ILE A 1 79 ? -4.73 -4.07 2.43 1 93.38 79 ILE A O 1
ATOM 580 N N . ARG A 1 80 ? -4.645 -2.18 3.602 1 92.44 80 ARG A N 1
ATOM 581 C CA . ARG A 1 80 ? -5.688 -2.625 4.52 1 92.44 80 ARG A CA 1
ATOM 582 C C . ARG A 1 80 ? -7.07 -2.205 4.027 1 92.44 80 ARG A C 1
ATOM 584 O O . ARG A 1 80 ? -7.309 -1.022 3.77 1 92.44 80 ARG A O 1
ATOM 591 N N . LEU A 1 81 ? -7.953 -3.154 3.965 1 91.44 81 LEU A N 1
ATOM 592 C CA . LEU A 1 81 ? -9.336 -2.949 3.553 1 91.44 81 LEU A CA 1
ATOM 593 C C . LEU A 1 81 ? -10.297 -3.264 4.699 1 91.44 81 LEU A C 1
ATOM 595 O O . LEU A 1 81 ? -9.898 -3.854 5.703 1 91.44 81 LEU A O 1
ATOM 599 N N . THR A 1 82 ? -11.555 -2.898 4.547 1 89.81 82 THR A N 1
ATOM 600 C CA . THR A 1 82 ? -12.562 -3.137 5.578 1 89.81 82 THR A CA 1
ATOM 601 C C . THR A 1 82 ? -12.672 -4.629 5.887 1 89.81 82 THR A C 1
ATOM 603 O O . THR A 1 82 ? -12.898 -5.012 7.039 1 89.81 82 THR A O 1
ATOM 606 N N . ARG A 1 83 ? -12.5 -5.434 4.789 1 91.88 83 ARG A N 1
ATOM 607 C CA . ARG A 1 83 ? -12.68 -6.871 4.969 1 91.88 83 ARG A CA 1
ATOM 608 C C . ARG A 1 83 ? -11.469 -7.641 4.453 1 91.88 83 ARG A C 1
ATOM 610 O O . ARG A 1 83 ? -11.617 -8.594 3.689 1 91.88 83 ARG A O 1
ATOM 617 N N . GLY A 1 84 ? -10.266 -7.246 4.953 1 92.62 84 GLY A N 1
ATOM 618 C CA . GLY A 1 84 ? -9.07 -8 4.609 1 92.62 84 GLY A CA 1
ATOM 619 C C . GLY A 1 84 ? -7.926 -7.125 4.137 1 92.62 84 GLY A C 1
ATOM 620 O O . GLY A 1 84 ? -7.938 -5.91 4.352 1 92.62 84 GLY A O 1
ATOM 621 N N . TYR A 1 85 ? -6.949 -7.809 3.494 1 93.62 85 TYR A N 1
ATOM 622 C CA . TYR A 1 85 ? -5.75 -7.125 3.012 1 93.62 85 TYR A CA 1
ATOM 623 C C . TYR A 1 85 ? -5.453 -7.504 1.566 1 93.62 85 TYR A C 1
ATOM 625 O O . TYR A 1 85 ? -5.828 -8.586 1.111 1 93.62 85 TYR A O 1
ATOM 633 N N . PHE A 1 86 ? -4.914 -6.625 0.953 1 93.81 86 PHE A N 1
ATOM 634 C CA . PHE A 1 86 ? -4.207 -6.883 -0.297 1 93.81 86 PHE A CA 1
ATOM 635 C C . PHE A 1 86 ? -2.705 -6.723 -0.112 1 93.81 86 PHE A C 1
ATOM 637 O O . PHE A 1 86 ? -2.24 -5.688 0.374 1 93.81 86 PHE A O 1
ATOM 644 N N . LEU A 1 87 ? -1.956 -7.727 -0.45 1 95.5 87 LEU A N 1
ATOM 645 C CA . LEU A 1 87 ? -0.5 -7.676 -0.372 1 95.5 87 LEU A CA 1
ATOM 646 C C . LEU A 1 87 ? 0.127 -7.957 -1.734 1 95.5 87 LEU A C 1
ATOM 648 O O . LEU A 1 87 ? -0.367 -8.797 -2.488 1 95.5 87 LEU A O 1
ATOM 652 N N . PHE A 1 88 ? 1.174 -7.277 -1.983 1 95.38 88 PHE A N 1
ATOM 653 C CA . PHE A 1 88 ? 1.928 -7.488 -3.213 1 95.38 88 PHE A CA 1
ATOM 654 C C . PHE A 1 88 ? 3.426 -7.488 -2.936 1 95.38 88 PHE A C 1
ATOM 656 O O . PHE A 1 88 ? 3.926 -6.633 -2.199 1 95.38 88 PHE A O 1
ATOM 663 N N . MET A 1 89 ? 4.141 -8.453 -3.557 1 96 89 MET A N 1
ATOM 664 C CA . MET A 1 89 ? 5.594 -8.555 -3.467 1 96 89 MET A CA 1
ATOM 665 C C . MET A 1 89 ? 6.199 -8.93 -4.816 1 96 89 MET A C 1
ATOM 667 O O . MET A 1 89 ? 5.656 -9.781 -5.523 1 96 89 MET A O 1
ATOM 671 N N . GLY A 1 90 ? 7.262 -8.305 -5.141 1 92.88 90 GLY A N 1
ATOM 672 C CA . GLY A 1 90 ? 7.965 -8.656 -6.363 1 92.88 90 GLY A CA 1
ATOM 673 C C . GLY A 1 90 ? 8.648 -10.016 -6.281 1 92.88 90 GLY A C 1
ATOM 674 O O . GLY A 1 90 ? 9.141 -10.398 -5.223 1 92.88 90 GLY A O 1
ATOM 675 N N . ILE A 1 91 ? 8.617 -10.695 -7.359 1 92.25 91 ILE A N 1
ATOM 676 C CA . ILE A 1 91 ? 9.422 -11.891 -7.551 1 92.25 91 ILE A CA 1
ATOM 677 C C . ILE A 1 91 ? 10.562 -11.602 -8.531 1 92.25 91 ILE A C 1
ATOM 679 O O . ILE A 1 91 ? 10.367 -11.648 -9.742 1 92.25 91 ILE A O 1
ATOM 683 N N . GLY A 1 92 ? 11.695 -11.297 -7.988 1 86.06 92 GLY A N 1
ATOM 684 C CA . GLY A 1 92 ? 12.75 -10.805 -8.859 1 86.06 92 GLY A CA 1
ATOM 685 C C . GLY A 1 92 ? 12.367 -9.531 -9.594 1 86.06 92 GLY A C 1
ATOM 686 O O . GLY A 1 92 ? 11.734 -8.648 -9.023 1 86.06 92 GLY A O 1
ATOM 687 N N . ALA A 1 93 ? 12.859 -9.383 -10.852 1 83 93 ALA A N 1
ATOM 688 C CA . ALA A 1 93 ? 12.633 -8.156 -11.609 1 83 93 ALA A CA 1
ATOM 689 C C . ALA A 1 93 ? 11.492 -8.336 -12.617 1 83 93 ALA A C 1
ATOM 691 O O . ALA A 1 93 ? 11.07 -7.371 -13.258 1 83 93 ALA A O 1
ATOM 692 N N . GLU A 1 94 ? 10.906 -9.555 -12.672 1 87.94 94 GLU A N 1
ATOM 693 C CA . GLU A 1 94 ? 10.07 -9.789 -13.844 1 87.94 94 GLU A CA 1
ATOM 694 C C . GLU A 1 94 ? 8.656 -10.203 -13.43 1 87.94 94 GLU A C 1
ATOM 696 O O . GLU A 1 94 ? 7.754 -10.273 -14.273 1 87.94 94 GLU A O 1
ATOM 701 N N . ALA A 1 95 ? 8.461 -10.516 -12.188 1 92.69 95 ALA A N 1
ATOM 702 C CA . ALA A 1 95 ? 7.145 -11 -11.766 1 92.69 95 ALA A CA 1
ATOM 703 C C . ALA A 1 95 ? 6.812 -10.539 -10.352 1 92.69 95 ALA A C 1
ATOM 705 O O . ALA A 1 95 ? 7.637 -9.891 -9.695 1 92.69 95 ALA A O 1
ATOM 706 N N . GLY A 1 96 ? 5.539 -10.789 -9.984 1 95.19 96 GLY A N 1
ATOM 707 C CA . GLY A 1 96 ? 5.098 -10.469 -8.633 1 95.19 96 GLY A CA 1
ATOM 708 C C . GLY A 1 96 ? 3.998 -11.391 -8.141 1 95.19 96 GLY A C 1
ATOM 709 O O . GLY A 1 96 ? 3.344 -12.07 -8.93 1 95.19 96 GLY A O 1
ATOM 710 N N . LEU A 1 97 ? 3.893 -11.445 -6.859 1 96.19 97 LEU A N 1
ATOM 711 C CA . LEU A 1 97 ? 2.852 -12.195 -6.168 1 96.19 97 LEU A CA 1
ATOM 712 C C . LEU A 1 97 ? 1.863 -11.258 -5.488 1 96.19 97 LEU A C 1
ATOM 714 O O . LEU A 1 97 ? 2.262 -10.398 -4.695 1 96.19 97 LEU A O 1
ATOM 718 N N . ALA A 1 98 ? 0.6 -11.383 -5.844 1 95.88 98 ALA A N 1
ATOM 719 C CA . ALA A 1 98 ? -0.49 -10.656 -5.199 1 95.88 98 ALA A CA 1
ATOM 720 C C . ALA A 1 98 ? -1.371 -11.594 -4.379 1 95.88 98 ALA A C 1
ATOM 722 O O . ALA A 1 98 ? -1.709 -12.688 -4.832 1 95.88 98 ALA A O 1
ATOM 723 N N . VAL A 1 99 ? -1.765 -11.102 -3.195 1 95.81 99 VAL A N 1
ATOM 724 C CA . VAL A 1 99 ? -2.562 -11.945 -2.311 1 95.81 99 VAL A CA 1
ATOM 725 C C . VAL A 1 99 ? -3.682 -11.117 -1.68 1 95.81 99 VAL A C 1
ATOM 727 O O . VAL A 1 99 ? -3.459 -9.977 -1.259 1 95.81 99 VAL A O 1
ATOM 730 N N . LEU A 1 100 ? -4.824 -11.656 -1.692 1 94.31 100 LEU A N 1
ATOM 731 C CA . LEU A 1 100 ? -5.938 -11.141 -0.905 1 94.31 100 LEU A CA 1
ATOM 732 C C . LEU A 1 100 ? -6.191 -12.016 0.317 1 94.31 100 LEU A C 1
ATOM 734 O O . LEU A 1 100 ? -6.008 -13.234 0.261 1 94.31 100 LEU A O 1
ATOM 738 N N . THR A 1 101 ? -6.633 -11.352 1.346 1 95.69 101 THR A N 1
ATOM 739 C CA . THR A 1 101 ? -6.828 -12.109 2.576 1 95.69 101 THR A CA 1
ATOM 740 C C . THR A 1 101 ? -8.258 -11.961 3.084 1 95.69 101 THR A C 1
ATOM 742 O O . THR A 1 101 ? -9 -11.102 2.607 1 95.69 101 THR A O 1
ATOM 745 N N . GLU A 1 102 ? -8.57 -12.789 3.977 1 93.19 102 GLU A N 1
ATOM 746 C CA . GLU A 1 102 ? -9.773 -12.617 4.797 1 93.19 102 GLU A CA 1
ATOM 747 C C . GLU A 1 102 ? -9.547 -11.57 5.883 1 93.19 102 GLU A C 1
ATOM 749 O O . GLU A 1 102 ? -8.414 -11.195 6.168 1 93.19 102 GLU A O 1
ATOM 754 N N . PRO A 1 103 ? -10.641 -11.047 6.504 1 88.94 103 PRO A N 1
ATOM 755 C CA . PRO A 1 103 ? -10.523 -9.961 7.477 1 88.94 103 PRO A CA 1
ATOM 756 C C . PRO A 1 103 ? -9.773 -10.375 8.742 1 88.94 103 PRO A C 1
ATOM 758 O O . PRO A 1 103 ? -9.117 -9.547 9.375 1 88.94 103 PRO A O 1
ATOM 761 N N . ASP A 1 104 ? -9.789 -11.633 9.172 1 87.12 104 ASP A N 1
ATOM 762 C CA . ASP A 1 104 ? -9.234 -12.062 10.445 1 87.12 104 ASP A CA 1
ATOM 763 C C . ASP A 1 104 ? -7.824 -12.617 10.273 1 87.12 104 ASP A C 1
ATOM 765 O O . ASP A 1 104 ? -7.301 -13.297 11.164 1 87.12 104 ASP A O 1
ATOM 769 N N . CYS A 1 105 ? -7.125 -12.102 9.297 1 90.69 105 CYS A N 1
ATOM 770 C CA . CYS A 1 105 ? -5.793 -12.641 9.039 1 90.69 105 CYS A CA 1
ATOM 771 C C . CYS A 1 105 ? -4.727 -11.828 9.766 1 90.69 105 CYS A C 1
ATOM 773 O O . CYS A 1 105 ? -4.957 -10.672 10.117 1 90.69 105 CYS A O 1
ATOM 775 N N . ASP A 1 106 ? -3.66 -12.469 10.102 1 91.62 106 ASP A N 1
ATOM 776 C CA . ASP A 1 106 ? -2.449 -11.766 10.516 1 91.62 106 ASP A CA 1
ATOM 777 C C . ASP A 1 106 ? -1.581 -11.398 9.32 1 91.62 106 ASP A C 1
ATOM 779 O O . ASP A 1 106 ? -0.935 -12.273 8.727 1 91.62 106 ASP A O 1
ATOM 783 N N . MET A 1 107 ? -1.562 -10.164 8.992 1 90.06 107 MET A N 1
ATOM 784 C CA . MET A 1 107 ? -0.878 -9.703 7.785 1 90.06 107 MET A CA 1
ATOM 785 C C . MET A 1 107 ? 0.609 -10.039 7.844 1 90.06 107 MET A C 1
ATOM 787 O O . MET A 1 107 ? 1.239 -10.266 6.809 1 90.06 107 MET A O 1
ATOM 791 N N . LYS A 1 108 ? 1.139 -10 9.133 1 88.88 108 LYS A N 1
ATOM 792 C CA . LYS A 1 108 ? 2.559 -10.312 9.273 1 88.88 108 LYS A CA 1
ATOM 793 C C . LYS A 1 108 ? 2.85 -11.758 8.875 1 88.88 108 LYS A C 1
ATOM 795 O O . LYS A 1 108 ? 3.879 -12.039 8.258 1 88.88 108 LYS A O 1
ATOM 800 N N . VAL A 1 109 ? 1.944 -12.578 9.258 1 94.31 109 VAL A N 1
ATOM 801 C CA . VAL A 1 109 ? 2.092 -13.984 8.914 1 94.31 109 VAL A CA 1
ATOM 802 C C . VAL A 1 109 ? 1.988 -14.156 7.398 1 94.31 109 VAL A C 1
ATOM 804 O O . VAL A 1 109 ? 2.809 -14.852 6.789 1 94.31 109 VAL A O 1
ATOM 807 N N . VAL A 1 110 ? 1.012 -13.602 6.801 1 96.38 110 VAL A N 1
ATOM 808 C CA . VAL A 1 110 ? 0.813 -13.711 5.359 1 96.38 110 VAL A CA 1
ATOM 809 C C . VAL A 1 110 ? 2.035 -13.164 4.625 1 96.38 110 VAL A C 1
ATOM 811 O O . VAL A 1 110 ? 2.545 -13.797 3.697 1 96.38 110 VAL A O 1
ATOM 814 N N . ALA A 1 111 ? 2.529 -12.023 5.047 1 95.31 111 ALA A N 1
ATOM 815 C CA . ALA A 1 111 ? 3.699 -11.414 4.418 1 95.31 111 ALA A CA 1
ATOM 816 C C . ALA A 1 111 ? 4.918 -12.32 4.527 1 95.31 111 ALA A C 1
ATOM 818 O O . ALA A 1 111 ? 5.691 -12.453 3.576 1 95.31 111 ALA A O 1
ATOM 819 N N . TYR A 1 112 ? 5.02 -12.883 5.672 1 95.31 112 TYR A N 1
ATOM 820 C CA . TYR A 1 112 ? 6.125 -13.812 5.879 1 95.31 112 TYR A CA 1
ATOM 821 C C . TYR A 1 112 ? 6.008 -15.016 4.949 1 95.31 112 TYR A C 1
ATOM 823 O O . TYR A 1 112 ? 6.988 -15.414 4.312 1 95.31 112 TYR A O 1
ATOM 831 N N . GLU A 1 113 ? 4.844 -15.562 4.898 1 96.88 113 GLU A N 1
ATOM 832 C CA . GLU A 1 113 ? 4.617 -16.734 4.051 1 96.88 113 GLU A CA 1
ATOM 833 C C . GLU A 1 113 ? 4.828 -16.391 2.578 1 96.88 113 GLU A C 1
ATOM 835 O O . GLU A 1 113 ? 5.301 -17.219 1.806 1 96.88 113 GLU A O 1
ATOM 840 N N . MET A 1 114 ? 4.438 -15.219 2.189 1 97.31 114 MET A N 1
ATOM 841 C CA . MET A 1 114 ? 4.703 -14.773 0.827 1 97.31 114 MET A CA 1
ATOM 842 C C . MET A 1 114 ? 6.203 -14.742 0.548 1 97.31 114 MET A C 1
ATOM 844 O O . MET A 1 114 ? 6.652 -15.195 -0.506 1 97.31 114 MET A O 1
ATOM 848 N N . THR A 1 115 ? 6.957 -14.242 1.524 1 95.81 115 THR A N 1
ATOM 849 C CA . THR A 1 115 ? 8.406 -14.195 1.381 1 95.81 115 THR A CA 1
ATOM 850 C C . THR A 1 115 ? 8.977 -15.602 1.217 1 95.81 115 THR A C 1
ATOM 852 O O . THR A 1 115 ? 9.812 -15.844 0.346 1 95.81 115 THR A O 1
ATOM 855 N N . GLN A 1 116 ? 8.5 -16.453 2.059 1 96.12 116 GLN A N 1
ATOM 856 C CA . GLN A 1 116 ? 8.945 -17.828 1.985 1 96.12 116 GLN A CA 1
ATOM 857 C C . GLN A 1 116 ? 8.594 -18.453 0.638 1 96.12 116 GLN A C 1
ATOM 859 O O . GLN A 1 116 ? 9.406 -19.156 0.04 1 96.12 116 GLN A O 1
ATOM 864 N N . PHE A 1 117 ? 7.398 -18.219 0.157 1 94.56 117 PHE A N 1
ATOM 865 C CA . PHE A 1 117 ? 6.945 -18.734 -1.132 1 94.56 117 PHE A CA 1
ATOM 866 C C . PHE A 1 117 ? 7.863 -18.266 -2.252 1 94.56 117 PHE A C 1
ATOM 868 O O . PHE A 1 117 ? 8.305 -19.062 -3.082 1 94.56 117 PHE A O 1
ATOM 875 N N . ILE A 1 118 ? 8.156 -17.016 -2.244 1 94.44 118 ILE A N 1
ATOM 876 C CA . ILE A 1 118 ? 8.969 -16.422 -3.291 1 94.44 118 ILE A CA 1
ATOM 877 C C . ILE A 1 118 ? 10.391 -16.969 -3.227 1 94.44 118 ILE A C 1
ATOM 879 O O . ILE A 1 118 ? 10.984 -17.297 -4.258 1 94.44 118 ILE A O 1
ATOM 883 N N . THR A 1 119 ? 10.898 -17.062 -1.987 1 93.31 119 THR A N 1
ATOM 884 C CA . THR A 1 119 ? 12.25 -17.578 -1.797 1 93.31 119 THR A CA 1
ATOM 885 C C . THR A 1 119 ? 12.344 -19.031 -2.244 1 93.31 119 THR A C 1
ATOM 887 O O . THR A 1 119 ? 13.328 -19.422 -2.881 1 93.31 119 THR A O 1
ATOM 890 N N . ASN A 1 120 ? 11.312 -19.812 -1.996 1 90.25 120 ASN A N 1
ATOM 891 C CA . ASN A 1 120 ? 11.336 -21.234 -2.248 1 90.25 120 ASN A CA 1
ATOM 892 C C . ASN A 1 120 ? 10.969 -21.562 -3.693 1 90.25 120 ASN A C 1
ATOM 894 O O . ASN A 1 120 ? 11.523 -22.484 -4.293 1 90.25 120 ASN A O 1
ATOM 898 N N . ALA A 1 121 ? 10.016 -20.797 -4.215 1 85.44 121 ALA A N 1
ATOM 899 C CA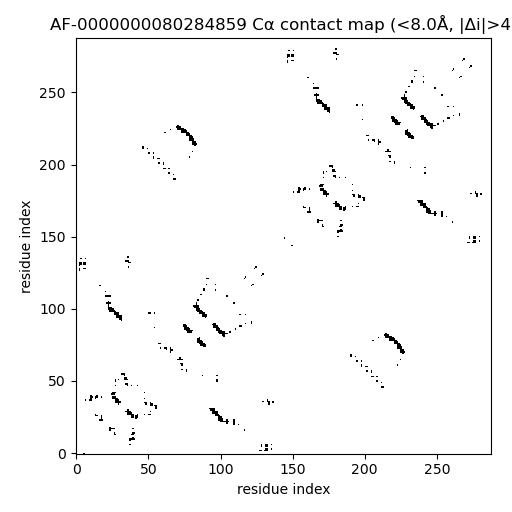 . ALA A 1 121 ? 9.453 -21.188 -5.504 1 85.44 121 ALA A CA 1
ATOM 900 C C . ALA A 1 121 ? 9.734 -20.141 -6.574 1 85.44 121 ALA A C 1
ATOM 902 O O . ALA A 1 121 ? 9.492 -20.375 -7.762 1 85.44 121 ALA A O 1
ATOM 903 N N . GLY A 1 122 ? 10.273 -19 -6.141 1 82.12 122 GLY A N 1
ATOM 904 C CA . GLY A 1 122 ? 10.5 -17.922 -7.094 1 82.12 122 GLY A CA 1
ATOM 905 C C . GLY A 1 122 ? 11.438 -18.312 -8.219 1 82.12 122 GLY A C 1
ATOM 906 O O . GLY A 1 122 ? 11.25 -17.891 -9.367 1 82.12 122 GLY A O 1
ATOM 907 N N . HIS A 1 123 ? 12.383 -19.109 -7.879 1 82.75 123 HIS A N 1
ATOM 908 C CA . HIS A 1 123 ? 13.391 -19.531 -8.852 1 82.75 123 HIS A CA 1
ATOM 909 C C . HIS A 1 123 ? 12.797 -20.453 -9.906 1 82.75 123 HIS A C 1
ATOM 911 O O . HIS A 1 123 ? 13.352 -20.594 -11 1 82.75 123 HIS A O 1
ATOM 917 N N . ALA A 1 124 ? 11.68 -21.078 -9.555 1 82.88 124 ALA A N 1
ATOM 918 C CA . ALA A 1 124 ? 11.016 -21.969 -10.5 1 82.88 124 ALA A CA 1
ATOM 919 C C . ALA A 1 124 ? 10.32 -21.188 -11.609 1 82.88 124 ALA A C 1
ATOM 921 O O . ALA A 1 124 ? 9.938 -21.75 -12.633 1 82.88 124 ALA A O 1
ATOM 922 N N . LEU A 1 125 ? 10.156 -19.906 -11.398 1 84.62 125 LEU A N 1
ATOM 923 C CA . LEU A 1 125 ? 9.516 -19.047 -12.391 1 84.62 125 LEU A CA 1
ATOM 924 C C . LEU A 1 125 ? 10.531 -18.531 -13.406 1 84.62 125 LEU A C 1
ATOM 926 O O . LEU A 1 125 ? 10.773 -17.328 -13.484 1 84.62 125 LEU A O 1
ATOM 930 N N . THR A 1 126 ? 11.133 -19.484 -14.156 1 82.19 126 THR A N 1
ATOM 931 C CA . THR A 1 126 ? 12.117 -19.141 -15.188 1 82.19 126 THR A CA 1
ATOM 932 C C . THR A 1 126 ? 11.445 -18.406 -16.344 1 82.19 126 THR A C 1
ATOM 934 O O . THR A 1 126 ? 10.219 -18.375 -16.453 1 82.19 126 THR A O 1
ATOM 937 N N . PRO A 1 127 ? 12.305 -17.797 -17.094 1 83.06 127 PRO A N 1
ATOM 938 C CA . PRO A 1 127 ? 11.727 -17.156 -18.281 1 83.06 127 PRO A CA 1
ATOM 939 C C . PRO A 1 127 ? 10.898 -18.109 -19.141 1 83.06 127 PRO A C 1
ATOM 941 O O . PRO A 1 127 ? 9.859 -17.719 -19.672 1 83.06 127 PRO A O 1
ATOM 944 N N . GLU A 1 128 ? 11.336 -19.328 -19.219 1 82.19 128 GLU A N 1
ATOM 945 C CA . GLU A 1 128 ? 10.625 -20.344 -19.984 1 82.19 128 GLU A CA 1
ATOM 946 C C . GLU A 1 128 ? 9.273 -20.672 -19.359 1 82.19 128 GLU A C 1
ATOM 948 O O . GLU A 1 128 ? 8.273 -20.797 -20.078 1 82.19 128 GLU A O 1
ATOM 953 N N . VAL A 1 129 ? 9.281 -20.766 -18.078 1 82.88 129 VAL A N 1
ATOM 954 C CA . VAL A 1 129 ? 8.039 -21.062 -17.359 1 82.88 129 VAL A CA 1
ATOM 955 C C . VAL A 1 129 ? 7.078 -19.891 -17.484 1 82.88 129 VAL A C 1
ATOM 957 O O . VAL A 1 129 ? 5.887 -20.078 -17.734 1 82.88 129 VAL A O 1
ATOM 960 N N . ARG A 1 130 ? 7.57 -18.719 -17.375 1 84.94 130 ARG A N 1
ATOM 961 C CA . ARG A 1 130 ? 6.75 -17.516 -17.516 1 84.94 130 ARG A CA 1
ATOM 962 C C . ARG A 1 130 ? 6.125 -17.453 -18.906 1 84.94 130 ARG A C 1
ATOM 964 O O . ARG A 1 130 ? 4.945 -17.109 -19.031 1 84.94 130 ARG A O 1
ATOM 971 N N . ALA A 1 131 ? 6.969 -17.766 -19.859 1 83.88 131 ALA A N 1
ATOM 972 C CA . ALA A 1 131 ? 6.477 -17.766 -21.234 1 83.88 131 ALA A CA 1
ATOM 973 C C . ALA A 1 131 ? 5.371 -18.797 -21.438 1 83.88 131 ALA A C 1
ATOM 975 O O . ALA A 1 131 ? 4.387 -18.547 -22.125 1 83.88 131 ALA A O 1
ATOM 976 N N . GLY A 1 132 ? 5.539 -19.891 -20.828 1 82.44 132 GLY A N 1
ATOM 977 C CA . GLY A 1 132 ? 4.539 -20.938 -20.891 1 82.44 132 GLY A CA 1
ATOM 978 C C . GLY A 1 132 ? 3.227 -20.562 -20.234 1 82.44 132 GLY A C 1
ATOM 979 O O . GLY A 1 132 ? 2.152 -20.828 -20.766 1 82.44 132 GLY A O 1
ATOM 980 N N . LEU A 1 133 ? 3.355 -19.922 -19.141 1 82.19 133 LEU A N 1
ATOM 981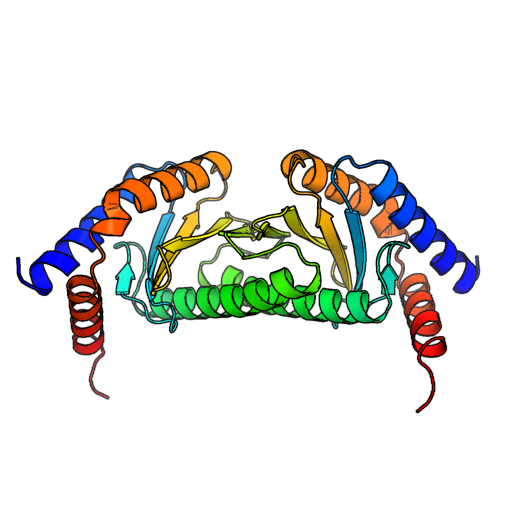 C CA . LEU A 1 133 ? 2.172 -19.469 -18.422 1 82.19 133 LEU A CA 1
ATOM 982 C C . LEU A 1 133 ? 1.402 -18.422 -19.219 1 82.19 133 LEU A C 1
ATOM 984 O O . LEU A 1 133 ? 0.17 -18.453 -19.25 1 82.19 133 LEU A O 1
ATOM 988 N N . ARG A 1 134 ? 2.1 -17.562 -19.859 1 81.12 134 ARG A N 1
ATOM 989 C CA . ARG A 1 134 ? 1.484 -16.531 -20.672 1 81.12 134 ARG A CA 1
ATOM 990 C C . ARG A 1 134 ? 0.734 -17.125 -21.859 1 81.12 134 ARG A C 1
ATOM 992 O O . ARG A 1 134 ? -0.341 -16.656 -22.219 1 81.12 134 ARG A O 1
ATOM 999 N N . GLN A 1 135 ? 1.229 -18.156 -22.422 1 77.94 135 GLN A N 1
ATOM 1000 C CA . GLN A 1 135 ? 0.629 -18.812 -23.578 1 77.94 135 GLN A CA 1
ATOM 1001 C C . GLN A 1 135 ? -0.667 -19.516 -23.203 1 77.94 135 GLN A C 1
ATOM 1003 O O . GLN A 1 135 ? -1.635 -19.5 -23.969 1 77.94 135 GLN A O 1
ATOM 1008 N N . VAL A 1 136 ? -0.653 -20.062 -22.062 1 71.69 136 VAL A N 1
ATOM 1009 C CA . VAL A 1 136 ? -1.824 -20.812 -21.609 1 71.69 136 VAL A CA 1
ATOM 1010 C C . VAL A 1 136 ? -2.984 -19.844 -21.359 1 71.69 136 VAL A C 1
ATOM 1012 O O . VAL A 1 136 ? -4.125 -20.125 -21.734 1 71.69 136 VAL A O 1
ATOM 1015 N N . LEU A 1 137 ? -2.738 -18.766 -20.891 1 71.5 137 LEU A N 1
ATOM 1016 C CA . LEU A 1 137 ? -3.779 -17.797 -20.562 1 71.5 137 LEU A CA 1
ATOM 1017 C C . LEU A 1 137 ? -4.312 -17.125 -21.828 1 71.5 137 LEU A C 1
ATOM 1019 O O . LEU A 1 137 ? -5.504 -16.828 -21.922 1 71.5 137 LEU A O 1
ATOM 1023 N N . THR A 1 138 ? -3.385 -16.797 -22.703 1 68.56 138 THR A N 1
ATOM 1024 C CA . THR A 1 138 ? -3.82 -16.219 -23.969 1 68.56 138 THR A CA 1
ATOM 1025 C C . THR A 1 138 ? -4.676 -17.219 -24.75 1 68.56 138 THR A C 1
ATOM 1027 O O . THR A 1 138 ? -5.629 -16.828 -25.438 1 68.56 138 THR A O 1
ATOM 1030 N N . ALA A 1 139 ? -4.309 -18.438 -24.609 1 63.53 139 ALA A N 1
ATOM 1031 C CA . ALA A 1 139 ? -5.043 -19.469 -25.328 1 63.53 139 ALA A CA 1
ATOM 1032 C C . ALA A 1 139 ? -6.441 -19.656 -24.75 1 63.53 139 ALA A C 1
ATOM 1034 O O . ALA A 1 139 ? -7.344 -20.141 -25.422 1 63.53 139 ALA A O 1
ATOM 1035 N N . ARG A 1 140 ? -6.547 -19.391 -23.516 1 61.88 140 ARG A N 1
ATOM 1036 C CA . ARG A 1 140 ? -7.832 -19.531 -22.844 1 61.88 140 ARG A CA 1
ATOM 1037 C C . ARG A 1 140 ? -8.727 -18.312 -23.109 1 61.88 140 ARG A C 1
ATOM 1039 O O . ARG A 1 140 ? -9.922 -18.344 -22.828 1 61.88 140 ARG A O 1
ATOM 1046 N N . ARG A 1 141 ? -8.234 -17.203 -23.625 1 58.47 141 ARG A N 1
ATOM 1047 C CA . ARG A 1 141 ? -9.047 -16.016 -23.891 1 58.47 141 ARG A CA 1
ATOM 1048 C C . ARG A 1 141 ? -9.891 -16.219 -25.141 1 58.47 141 ARG A C 1
ATOM 1050 O O . ARG A 1 141 ? -9.367 -16.547 -26.203 1 58.47 141 ARG A O 1
ATOM 1057 N N . PRO A 1 142 ? -11.141 -16.406 -24.984 1 52.5 142 PRO A N 1
ATOM 1058 C CA . PRO A 1 142 ? -11.953 -16.594 -26.188 1 52.5 142 PRO A CA 1
ATOM 1059 C C . PRO A 1 142 ? -11.68 -15.539 -27.266 1 52.5 142 PRO A C 1
ATOM 1061 O O . PRO A 1 142 ? -11.352 -14.391 -26.938 1 52.5 142 PRO A O 1
ATOM 1064 N N . GLN A 1 143 ? -11.242 -16.047 -28.531 1 45.72 143 GLN A N 1
ATOM 1065 C CA . GLN A 1 143 ? -11.195 -15.195 -29.703 1 45.72 143 GLN A CA 1
ATOM 1066 C C . GLN A 1 143 ? -12.523 -14.469 -29.906 1 45.72 143 GLN A C 1
ATOM 1068 O O . GLN A 1 143 ? -13.578 -15.094 -29.984 1 45.72 143 GLN A O 1
ATOM 1073 N N . ALA A 1 144 ? -12.523 -13.227 -29.797 1 34.66 144 ALA A N 1
ATOM 1074 C CA . ALA A 1 144 ? -13.688 -12.422 -30.156 1 34.66 144 ALA A CA 1
ATOM 1075 C C . ALA A 1 144 ? -14.062 -12.609 -31.625 1 34.66 144 ALA A C 1
ATOM 1077 O O . ALA A 1 144 ? -13.195 -12.648 -32.5 1 34.66 144 ALA A O 1
ATOM 1078 N N . MET B 1 1 ? -9.992 32.219 15.953 1 47.5 1 MET B N 1
ATOM 1079 C CA . MET B 1 1 ? -8.906 31.422 15.375 1 47.5 1 MET B CA 1
ATOM 1080 C C . MET B 1 1 ? -8.883 31.562 13.859 1 47.5 1 MET B C 1
ATOM 1082 O O . MET B 1 1 ? -9.852 31.188 13.18 1 47.5 1 MET B O 1
ATOM 1086 N N . THR B 1 2 ? -8.07 32.406 13.242 1 58.25 2 THR B N 1
ATOM 1087 C CA . THR B 1 2 ? -8.047 32.688 11.812 1 58.25 2 THR B CA 1
ATOM 1088 C C . THR B 1 2 ? -7.508 31.484 11.039 1 58.25 2 THR B C 1
ATOM 1090 O O . THR B 1 2 ? -6.965 30.562 11.641 1 58.25 2 THR B O 1
ATOM 1093 N N . ALA B 1 3 ? -7.891 31.453 9.812 1 58.16 3 ALA B N 1
ATOM 1094 C CA . ALA B 1 3 ? -7.375 30.406 8.938 1 58.16 3 ALA B CA 1
ATOM 1095 C C . ALA B 1 3 ? -5.863 30.266 9.086 1 58.16 3 ALA B C 1
ATOM 1097 O O . ALA B 1 3 ? -5.332 29.156 9.023 1 58.16 3 ALA B O 1
ATOM 1098 N N . GLN B 1 4 ? -5.211 31.312 9.32 1 59.06 4 GLN B N 1
ATOM 1099 C CA . GLN B 1 4 ? -3.758 31.312 9.461 1 59.06 4 GLN B CA 1
ATOM 1100 C C . GLN B 1 4 ? -3.326 30.625 10.75 1 59.06 4 GLN B C 1
ATOM 1102 O O . GLN B 1 4 ? -2.318 29.922 10.773 1 59.06 4 GLN B O 1
ATOM 1107 N N . ASP B 1 5 ? -4.137 30.906 11.758 1 64.12 5 ASP B N 1
ATOM 1108 C CA . ASP B 1 5 ? -3.807 30.297 13.039 1 64.12 5 ASP B CA 1
ATOM 1109 C C . ASP B 1 5 ? -3.957 28.781 12.969 1 64.12 5 ASP B C 1
ATOM 1111 O O . ASP B 1 5 ? -3.125 28.047 13.508 1 64.12 5 ASP B O 1
ATOM 1115 N N . ALA B 1 6 ? -4.969 28.422 12.242 1 62.09 6 ALA B N 1
ATOM 1116 C CA . ALA B 1 6 ? -5.246 26.984 12.117 1 62.09 6 ALA B CA 1
ATOM 1117 C C . ALA B 1 6 ? -4.148 26.281 11.336 1 62.09 6 ALA B C 1
ATOM 1119 O O . ALA B 1 6 ? -3.754 25.156 11.68 1 62.09 6 ALA B O 1
ATOM 1120 N N . THR B 1 7 ? -3.611 26.906 10.344 1 64 7 THR B N 1
ATOM 1121 C CA . THR B 1 7 ? -2.543 26.328 9.539 1 64 7 THR B CA 1
ATOM 1122 C C . THR B 1 7 ? -1.286 26.125 10.383 1 64 7 THR B C 1
ATOM 1124 O O . THR B 1 7 ? -0.65 25.062 10.305 1 64 7 THR B O 1
ATOM 1127 N N . THR B 1 8 ? -1.059 27.219 11.078 1 67.12 8 THR B N 1
ATOM 1128 C CA . THR B 1 8 ? 0.132 27.156 11.922 1 67.12 8 THR B CA 1
ATOM 1129 C C . THR B 1 8 ? 0.012 26.047 12.961 1 67.12 8 THR B C 1
ATOM 1131 O O . THR B 1 8 ? 0.981 25.344 13.234 1 67.12 8 THR B O 1
ATOM 1134 N N . ASP B 1 9 ? -1.175 25.922 13.344 1 76.88 9 ASP B N 1
ATOM 1135 C CA . ASP B 1 9 ? -1.394 24.938 14.391 1 76.88 9 ASP B CA 1
ATOM 1136 C C . ASP B 1 9 ? -1.223 23.516 13.852 1 76.88 9 ASP B C 1
ATOM 1138 O O . ASP B 1 9 ? -0.622 22.672 14.508 1 76.88 9 ASP B O 1
ATOM 1142 N N . PHE B 1 10 ? -1.491 23.25 12.617 1 82 10 PHE B N 1
ATOM 1143 C CA . PHE B 1 10 ? -1.411 21.875 12.117 1 82 10 PHE B CA 1
ATOM 1144 C C . PHE B 1 10 ? 0.02 21.516 11.734 1 82 10 PHE B C 1
ATOM 1146 O O . PHE B 1 10 ? 0.438 20.375 11.859 1 82 10 PHE B O 1
ATOM 1153 N N . THR B 1 11 ? 0.637 22.562 11.344 1 86.19 11 THR B N 1
ATOM 1154 C CA . THR B 1 11 ? 2.045 22.328 11.047 1 86.19 11 THR B CA 1
ATOM 1155 C C . THR B 1 11 ? 2.799 21.906 12.305 1 86.19 11 THR B C 1
ATOM 1157 O O . THR B 1 11 ? 3.6 20.969 12.266 1 86.19 11 THR B O 1
ATOM 1160 N N . TRP B 1 12 ? 2.461 22.578 13.383 1 89.56 12 TRP B N 1
ATOM 1161 C CA . TRP B 1 12 ? 3.096 22.234 14.648 1 89.56 12 TRP B CA 1
ATOM 1162 C C . TRP B 1 12 ? 2.723 20.812 15.078 1 89.56 12 TRP B C 1
ATOM 1164 O O . TRP B 1 12 ? 3.559 20.078 15.609 1 89.56 12 TRP B O 1
ATOM 1174 N N . LEU B 1 13 ? 1.49 20.453 14.789 1 91.31 13 LEU B N 1
ATOM 1175 C CA . LEU B 1 13 ? 1.025 19.125 15.156 1 91.31 13 LEU B CA 1
ATOM 1176 C C . LEU B 1 13 ? 1.757 18.062 14.344 1 91.31 13 LEU B C 1
ATOM 1178 O O . LEU B 1 13 ? 2.127 17.016 14.883 1 91.31 13 LEU B O 1
ATOM 1182 N N . LEU B 1 14 ? 1.997 18.375 13.133 1 93.88 14 LEU B N 1
ATOM 1183 C CA . LEU B 1 14 ? 2.719 17.438 12.289 1 93.88 14 LEU B CA 1
ATOM 1184 C C . LEU B 1 14 ? 4.18 17.344 12.703 1 93.88 14 LEU B C 1
ATOM 1186 O O . LEU B 1 14 ? 4.75 16.25 12.734 1 93.88 14 LEU B O 1
ATOM 1190 N N . ASP B 1 15 ? 4.688 18.531 13 1 95.38 15 ASP B N 1
ATOM 1191 C CA . ASP B 1 15 ? 6.074 18.516 13.461 1 95.38 15 ASP B CA 1
ATOM 1192 C C . ASP B 1 15 ? 6.219 17.75 14.773 1 95.38 15 ASP B C 1
ATOM 1194 O O . ASP B 1 15 ? 7.184 17 14.961 1 95.38 15 ASP B O 1
ATOM 1198 N N . ASP B 1 16 ? 5.293 17.922 15.602 1 95 16 ASP B N 1
ATOM 1199 C CA . ASP B 1 16 ? 5.297 17.188 16.859 1 95 16 ASP B CA 1
ATOM 1200 C C . ASP B 1 16 ? 5.176 15.68 16.625 1 95 16 ASP B C 1
ATOM 1202 O O . ASP B 1 16 ? 5.844 14.883 17.281 1 95 16 ASP B O 1
ATOM 1206 N N . PHE B 1 17 ? 4.32 15.359 15.766 1 95.81 17 PHE B N 1
ATOM 1207 C CA . PHE B 1 17 ? 4.16 13.961 15.391 1 95.81 17 PHE B CA 1
ATOM 1208 C C . PHE B 1 17 ? 5.488 13.359 14.945 1 95.81 17 PHE B C 1
ATOM 1210 O O . PHE B 1 17 ? 5.891 12.305 15.43 1 95.81 17 PHE B O 1
ATOM 1217 N N . VAL B 1 18 ? 6.164 14.023 14.047 1 96.19 18 VAL B N 1
ATOM 1218 C CA . VAL B 1 18 ? 7.418 13.531 13.5 1 96.19 18 VAL B CA 1
ATOM 1219 C C . VAL B 1 18 ? 8.477 13.469 14.594 1 96.19 18 VAL B C 1
ATOM 1221 O O . VAL B 1 18 ? 9.273 12.531 14.641 1 96.19 18 VAL B O 1
ATOM 1224 N N . ARG B 1 19 ? 8.453 14.375 15.43 1 95.44 19 ARG B N 1
ATOM 1225 C CA . ARG B 1 19 ? 9.438 14.43 16.516 1 95.44 19 ARG B CA 1
ATOM 1226 C C . ARG B 1 19 ? 9.195 13.328 17.531 1 95.44 19 ARG B C 1
ATOM 1228 O O . ARG B 1 19 ? 10.141 12.703 18.016 1 95.44 19 ARG B O 1
ATOM 1235 N N . LYS B 1 20 ? 7.973 12.992 17.781 1 94.94 20 LYS B N 1
ATOM 1236 C CA . LYS B 1 20 ? 7.617 12.094 18.891 1 94.94 20 LYS B CA 1
ATOM 1237 C C . LYS B 1 20 ? 7.59 10.641 18.422 1 94.94 20 LYS B C 1
ATOM 1239 O O . LYS B 1 20 ? 7.852 9.734 19.219 1 94.94 20 LYS B O 1
ATOM 1244 N N . VAL B 1 21 ? 7.199 10.477 17.219 1 95.81 21 VAL B N 1
ATOM 1245 C CA . VAL B 1 21 ? 7.059 9.102 16.734 1 95.81 21 VAL B CA 1
ATOM 1246 C C . VAL B 1 21 ? 8.398 8.609 16.188 1 95.81 21 VAL B C 1
ATOM 1248 O O . VAL B 1 21 ? 8.836 9.039 15.117 1 95.81 21 VAL B O 1
ATOM 1251 N N . HIS B 1 22 ? 8.93 7.695 16.969 1 92.06 22 HIS B N 1
ATOM 1252 C CA . HIS B 1 22 ? 10.203 7.129 16.547 1 92.06 22 HIS B CA 1
ATOM 1253 C C . HIS B 1 22 ? 10.094 6.496 15.164 1 92.06 22 HIS B C 1
ATOM 1255 O O . HIS B 1 22 ? 9.195 5.691 14.922 1 92.06 22 HIS B O 1
ATOM 1261 N N . GLY B 1 23 ? 11.016 7.012 14.273 1 93.94 23 GLY B N 1
ATOM 1262 C CA . GLY B 1 23 ? 11.062 6.422 12.938 1 93.94 23 GLY B CA 1
ATOM 1263 C C . GLY B 1 23 ? 10.383 7.273 11.891 1 93.94 23 GLY B C 1
ATOM 1264 O O . GLY B 1 23 ? 10.641 7.113 10.695 1 93.94 23 GLY B O 1
ATOM 1265 N N . ALA B 1 24 ? 9.391 8.086 12.32 1 96 24 ALA B N 1
ATOM 1266 C CA . ALA B 1 24 ? 8.758 8.984 11.359 1 96 24 ALA B CA 1
ATOM 1267 C C . ALA B 1 24 ? 9.719 10.086 10.922 1 96 24 ALA B C 1
ATOM 1269 O O . ALA B 1 24 ? 10.398 10.695 11.75 1 96 24 ALA B O 1
ATOM 1270 N N . SER B 1 25 ? 9.844 10.266 9.68 1 94.25 25 SER B N 1
ATOM 1271 C CA . SER B 1 25 ? 10.781 11.273 9.18 1 94.25 25 SER B CA 1
ATOM 1272 C C . SER B 1 25 ? 10.039 12.445 8.531 1 94.25 25 SER B C 1
ATOM 1274 O O . SER B 1 25 ? 10.469 13.594 8.656 1 94.25 25 SER B O 1
ATOM 1276 N N . HIS B 1 26 ? 8.953 12.195 7.77 1 94.19 26 HIS B N 1
ATOM 1277 C CA . HIS B 1 26 ? 8.156 13.18 7.047 1 94.19 26 HIS B CA 1
ATOM 1278 C C . HIS B 1 26 ? 6.664 12.93 7.23 1 94.19 26 HIS B C 1
ATOM 1280 O O . HIS B 1 26 ? 6.23 11.781 7.312 1 94.19 26 HIS B O 1
ATOM 1286 N N . ALA B 1 27 ? 5.965 13.969 7.273 1 95.94 27 ALA B N 1
ATOM 1287 C CA . ALA B 1 27 ? 4.508 13.867 7.371 1 95.94 27 ALA B CA 1
ATOM 1288 C C . ALA B 1 27 ? 3.83 14.945 6.527 1 95.94 27 ALA B C 1
ATOM 1290 O O . ALA B 1 27 ? 4.32 16.062 6.43 1 95.94 27 ALA B O 1
ATOM 1291 N N . LEU B 1 28 ? 2.691 14.586 5.961 1 95.31 28 LEU B N 1
ATOM 1292 C CA . LEU B 1 28 ? 1.934 15.469 5.082 1 95.31 28 LEU B CA 1
ATOM 1293 C C . LEU B 1 28 ? 0.435 15.234 5.23 1 95.31 28 LEU B C 1
ATOM 1295 O O . LEU B 1 28 ? -0.012 14.086 5.297 1 95.31 28 LEU B O 1
ATOM 1299 N N . ILE B 1 29 ? -0.309 16.25 5.383 1 95.19 29 ILE B N 1
ATOM 1300 C CA . ILE B 1 29 ? -1.761 16.203 5.254 1 95.19 29 ILE B CA 1
ATOM 1301 C C . ILE B 1 29 ? -2.178 16.719 3.879 1 95.19 29 ILE B C 1
ATOM 1303 O O . ILE B 1 29 ? -1.704 17.766 3.436 1 95.19 29 ILE B O 1
ATOM 1307 N N . MET B 1 30 ? -3.047 15.969 3.268 1 94.69 30 MET B N 1
ATOM 1308 C CA . MET B 1 30 ? -3.508 16.359 1.937 1 94.69 30 MET B CA 1
ATOM 1309 C C . MET B 1 30 ? -5.023 16.234 1.829 1 94.69 30 MET B C 1
ATOM 1311 O O . MET B 1 30 ? -5.648 15.516 2.611 1 94.69 30 MET B O 1
ATOM 1315 N N . SER B 1 31 ? -5.543 16.906 0.851 1 92.62 31 SER B N 1
ATOM 1316 C CA . SER B 1 31 ? -6.965 16.797 0.543 1 92.62 31 SER B CA 1
ATOM 1317 C C . SER B 1 31 ? -7.246 15.586 -0.348 1 92.62 31 SER B C 1
ATOM 1319 O O . SER B 1 31 ? -6.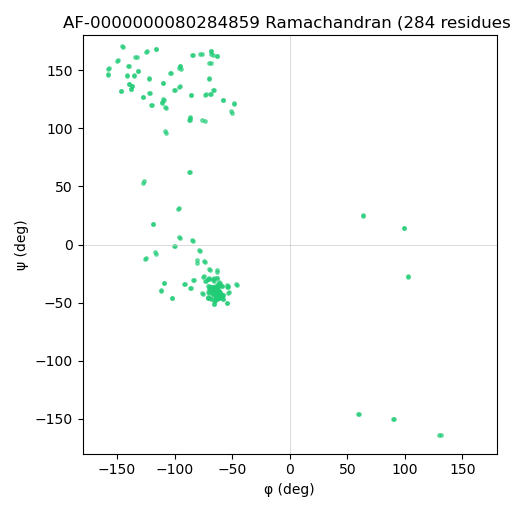328 15.039 -0.963 1 92.62 31 SER B O 1
ATOM 1321 N N . VAL B 1 32 ? -8.547 15.211 -0.381 1 87.06 32 VAL B N 1
ATOM 1322 C CA . VAL B 1 32 ? -8.977 14.07 -1.176 1 87.06 32 VAL B CA 1
ATOM 1323 C C . VAL B 1 32 ? -8.727 14.344 -2.656 1 87.06 32 VAL B C 1
ATOM 1325 O O . VAL B 1 32 ? -8.523 13.406 -3.439 1 87.06 32 VAL B O 1
ATOM 1328 N N . ASP B 1 33 ? -8.758 15.555 -3.008 1 88.38 33 ASP B N 1
ATOM 1329 C CA . ASP B 1 33 ? -8.531 15.891 -4.41 1 88.38 33 ASP B CA 1
ATOM 1330 C C . ASP B 1 33 ? -7.035 15.977 -4.719 1 88.38 33 ASP B C 1
ATOM 1332 O O . ASP B 1 33 ? -6.648 16.328 -5.836 1 88.38 33 ASP B O 1
ATOM 1336 N N . GLY B 1 34 ? -6.145 15.688 -3.74 1 91.31 34 GLY B N 1
ATOM 1337 C CA . GLY B 1 34 ? -4.727 15.469 -3.994 1 91.31 34 GLY B CA 1
ATOM 1338 C C . GLY B 1 34 ? -3.875 16.688 -3.711 1 91.31 34 GLY B C 1
ATOM 1339 O O . GLY B 1 34 ? -2.715 16.75 -4.121 1 91.31 34 GLY B O 1
ATOM 1340 N N . PHE B 1 35 ? -4.328 17.688 -3.051 1 91.19 35 PHE B N 1
ATOM 1341 C CA . PHE B 1 35 ? -3.57 18.891 -2.752 1 91.19 35 PHE B CA 1
ATOM 1342 C C . PHE B 1 35 ? -2.947 18.812 -1.363 1 91.19 35 PHE B C 1
ATOM 1344 O O . PHE B 1 35 ? -3.611 18.422 -0.401 1 91.19 35 PHE B O 1
ATOM 1351 N N . PRO B 1 36 ? -1.681 19.219 -1.353 1 93.56 36 PRO B N 1
ATOM 1352 C CA . PRO B 1 36 ? -1.109 19.328 -0.008 1 93.56 36 PRO B CA 1
ATOM 1353 C C . PRO B 1 36 ? -1.779 20.422 0.829 1 93.56 36 PRO B C 1
ATOM 1355 O O . PRO B 1 36 ? -2.049 21.516 0.326 1 93.56 36 PRO B O 1
ATOM 1358 N N . LEU B 1 37 ? -2.119 20.109 2.023 1 92.69 37 LEU B N 1
ATOM 1359 C CA . LEU B 1 37 ? -2.707 21.094 2.932 1 92.69 37 LEU B CA 1
ATOM 1360 C C . LEU B 1 37 ? -1.675 21.594 3.936 1 92.69 37 LEU B C 1
ATOM 1362 O O . LEU B 1 37 ? -1.641 22.781 4.258 1 92.69 37 LEU B O 1
ATOM 1366 N N . THR B 1 38 ? -0.925 20.703 4.527 1 92.5 38 THR B N 1
ATOM 1367 C CA . THR B 1 38 ? 0.153 21.047 5.453 1 92.5 38 THR B CA 1
ATOM 1368 C C . THR B 1 38 ? 1.169 19.906 5.531 1 92.5 38 THR B C 1
ATOM 1370 O O . THR B 1 38 ? 0.836 18.75 5.27 1 92.5 38 THR B O 1
ATOM 1373 N N . ALA B 1 39 ? 2.395 20.297 5.824 1 93.81 39 ALA B N 1
ATOM 1374 C CA . ALA B 1 39 ? 3.484 19.328 5.879 1 93.81 39 ALA B CA 1
ATOM 1375 C C . ALA B 1 39 ? 4.426 19.625 7.043 1 93.81 39 ALA B C 1
ATOM 1377 O O . ALA B 1 39 ? 4.516 20.766 7.5 1 93.81 39 ALA B O 1
ATOM 1378 N N . SER B 1 40 ? 5 18.609 7.434 1 94.19 40 SER B N 1
ATOM 1379 C CA . SER B 1 40 ? 6.062 18.812 8.414 1 94.19 40 SER B CA 1
ATOM 1380 C C . SER B 1 40 ? 7.203 19.641 7.824 1 94.19 40 SER B C 1
ATOM 1382 O O . SER B 1 40 ? 7.344 19.719 6.602 1 94.19 40 SER B O 1
ATOM 1384 N N . GLU B 1 41 ? 8.016 20.188 8.711 1 91.88 41 GLU B N 1
ATOM 1385 C CA . GLU B 1 41 ? 9.117 21.047 8.289 1 91.88 41 GLU B CA 1
ATOM 1386 C C . GLU B 1 41 ? 10.133 20.281 7.449 1 91.88 41 GLU B C 1
ATOM 1388 O O . GLU B 1 41 ? 10.836 20.859 6.629 1 91.88 41 GLU B O 1
ATOM 1393 N N . SER B 1 42 ? 10.188 19 7.559 1 90.12 42 SER B N 1
ATOM 1394 C CA . SER B 1 42 ? 11.156 18.141 6.879 1 90.12 42 SER B CA 1
ATOM 1395 C C . SER B 1 42 ? 10.766 17.906 5.422 1 90.12 42 SER B C 1
ATOM 1397 O O . SER B 1 42 ? 11.531 17.328 4.652 1 90.12 42 SER B O 1
ATOM 1399 N N . VAL B 1 43 ? 9.594 18.406 5.031 1 89.56 43 VAL B N 1
ATOM 1400 C CA . VAL B 1 43 ? 9.109 18.219 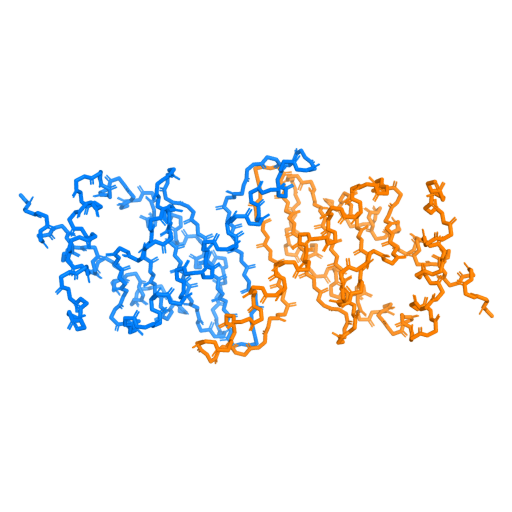3.668 1 89.56 43 VAL B CA 1
ATOM 1401 C C . VAL B 1 43 ? 9.18 19.547 2.91 1 89.56 43 VAL B C 1
ATOM 1403 O O . VAL B 1 43 ? 8.508 20.516 3.275 1 89.56 43 VAL B O 1
ATOM 1406 N N . SER B 1 44 ? 9.977 19.547 1.856 1 90 44 SER B N 1
ATOM 1407 C CA . SER B 1 44 ? 9.969 20.734 0.998 1 90 44 SER B CA 1
ATOM 1408 C C . SER B 1 44 ? 8.648 20.859 0.254 1 90 44 SER B C 1
ATOM 1410 O O . SER B 1 44 ? 7.871 19.906 0.176 1 90 44 SER B O 1
ATOM 1412 N N . ASN B 1 45 ? 8.367 21.984 -0.332 1 88.75 45 ASN B N 1
ATOM 1413 C CA . ASN B 1 45 ? 7.137 22.203 -1.094 1 88.75 45 ASN B CA 1
ATOM 1414 C C . ASN B 1 45 ? 7.047 21.266 -2.289 1 88.75 45 ASN B C 1
ATOM 1416 O O . ASN B 1 45 ? 5.988 20.688 -2.545 1 88.75 45 ASN B O 1
ATOM 1420 N N . ASP B 1 46 ? 8.148 21.125 -2.965 1 88.12 46 ASP B N 1
ATOM 1421 C CA . ASP B 1 46 ? 8.172 20.234 -4.121 1 88.12 46 ASP B CA 1
ATOM 1422 C C . ASP B 1 46 ? 7.918 18.781 -3.705 1 88.12 46 ASP B C 1
ATOM 1424 O O . ASP B 1 46 ? 7.195 18.047 -4.387 1 88.12 46 ASP B O 1
ATOM 1428 N N . ASP B 1 47 ? 8.508 18.406 -2.604 1 87.88 47 ASP B N 1
ATOM 1429 C CA . ASP B 1 47 ? 8.328 17.047 -2.104 1 87.88 47 ASP B CA 1
ATOM 1430 C C . ASP B 1 47 ? 6.887 16.828 -1.645 1 87.88 47 ASP B C 1
ATOM 1432 O O . ASP B 1 47 ? 6.344 15.727 -1.818 1 87.88 47 ASP B O 1
ATOM 1436 N N . ALA B 1 48 ? 6.34 17.859 -1.07 1 91.5 48 ALA B N 1
ATOM 1437 C CA . ALA B 1 48 ? 4.949 17.75 -0.624 1 91.5 48 ALA B CA 1
ATOM 1438 C C . ALA B 1 48 ? 4.012 17.5 -1.801 1 91.5 48 ALA B C 1
ATOM 1440 O O . ALA B 1 48 ? 3.125 16.641 -1.721 1 91.5 48 ALA B O 1
ATOM 1441 N N . GLU B 1 49 ? 4.219 18.234 -2.895 1 90.69 49 GLU B N 1
ATOM 1442 C CA . GLU B 1 49 ? 3.408 18.062 -4.098 1 90.69 49 GLU B CA 1
ATOM 1443 C C . GLU B 1 49 ? 3.58 16.672 -4.688 1 90.69 49 GLU B C 1
ATOM 1445 O O . GLU B 1 49 ? 2.605 16.047 -5.109 1 90.69 49 GLU B O 1
ATOM 1450 N N . GLN B 1 50 ? 4.762 16.25 -4.637 1 88.81 50 GLN B N 1
ATOM 1451 C CA . GLN B 1 50 ? 5.043 14.914 -5.164 1 88.81 50 GLN B CA 1
ATOM 1452 C C . GLN B 1 50 ? 4.41 13.828 -4.293 1 88.81 50 GLN B C 1
ATOM 1454 O O . GLN B 1 50 ? 3.777 12.906 -4.809 1 88.81 50 GLN B O 1
ATOM 1459 N N . LEU B 1 51 ? 4.598 13.969 -3.004 1 89.88 51 LEU B N 1
ATOM 1460 C CA . LEU B 1 51 ? 4.031 13.008 -2.064 1 89.88 51 LEU B CA 1
ATOM 1461 C C . LEU B 1 51 ? 2.51 12.977 -2.166 1 89.88 51 LEU B C 1
ATOM 1463 O O . LEU B 1 51 ? 1.901 11.906 -2.135 1 89.88 51 LEU B O 1
ATOM 1467 N N . ALA B 1 52 ? 1.92 14.117 -2.311 1 92.75 52 ALA B N 1
ATOM 1468 C CA . ALA B 1 52 ? 0.47 14.195 -2.465 1 92.75 52 ALA B CA 1
ATOM 1469 C C . ALA B 1 52 ? 0.013 13.484 -3.736 1 92.75 52 ALA B C 1
ATOM 1471 O O . ALA B 1 52 ? -0.996 12.781 -3.73 1 92.75 52 ALA B O 1
ATOM 1472 N N . ALA B 1 53 ? 0.744 13.727 -4.805 1 91.31 53 ALA B N 1
ATOM 1473 C CA . ALA B 1 53 ? 0.421 13.086 -6.074 1 91.31 53 ALA B CA 1
ATOM 1474 C C . ALA B 1 53 ? 0.484 11.562 -5.949 1 91.31 53 ALA B C 1
ATOM 1476 O O . ALA B 1 53 ? -0.406 10.859 -6.43 1 91.31 53 ALA B O 1
ATOM 1477 N N . ILE B 1 54 ? 1.43 11.07 -5.309 1 88.88 54 ILE B N 1
ATOM 1478 C CA . ILE B 1 54 ? 1.605 9.641 -5.113 1 88.88 54 ILE B CA 1
ATOM 1479 C C . ILE B 1 54 ? 0.472 9.094 -4.25 1 88.88 54 ILE B C 1
ATOM 1481 O O . ILE B 1 54 ? -0.187 8.117 -4.621 1 88.88 54 ILE B O 1
ATOM 1485 N N . ALA B 1 55 ? 0.257 9.734 -3.133 1 91.62 55 ALA B N 1
ATOM 1486 C CA . ALA B 1 55 ? -0.796 9.305 -2.217 1 91.62 55 ALA B CA 1
ATOM 1487 C C . ALA B 1 55 ? -2.156 9.297 -2.908 1 91.62 55 ALA B C 1
ATOM 1489 O O . ALA B 1 55 ? -2.939 8.359 -2.744 1 91.62 55 ALA B O 1
ATOM 1490 N N . SER B 1 56 ? -2.422 10.312 -3.666 1 91.88 56 SER B N 1
ATOM 1491 C CA . SER B 1 5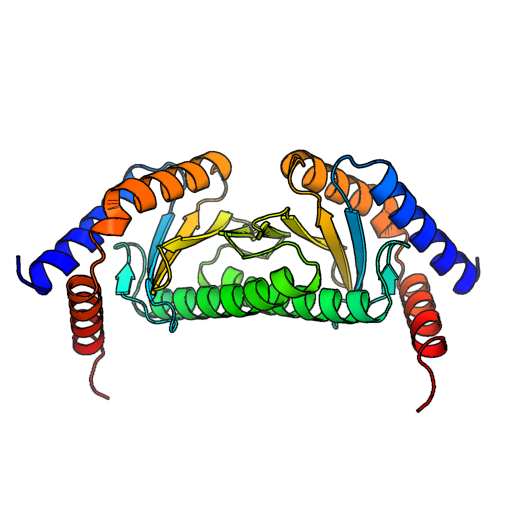6 ? -3.68 10.398 -4.398 1 91.88 56 SER B CA 1
ATOM 1492 C C . SER B 1 56 ? -3.812 9.266 -5.406 1 91.88 56 SER B C 1
ATOM 1494 O O . SER B 1 56 ? -4.879 8.664 -5.531 1 91.88 56 SER B O 1
ATOM 1496 N N . GLY B 1 57 ? -2.752 9.008 -6.098 1 90.31 57 GLY B N 1
ATOM 1497 C CA . GLY B 1 57 ? -2.748 7.891 -7.027 1 90.31 57 GLY B CA 1
ATOM 1498 C C . GLY B 1 57 ? -2.973 6.551 -6.352 1 90.31 57 GLY B C 1
ATOM 1499 O O . GLY B 1 57 ? -3.75 5.727 -6.836 1 90.31 57 GLY B O 1
ATOM 1500 N N . LEU B 1 58 ? -2.344 6.391 -5.242 1 88.56 58 LEU B N 1
ATOM 1501 C CA . LEU B 1 58 ? -2.488 5.16 -4.477 1 88.56 58 LEU B CA 1
ATOM 1502 C C . LEU B 1 58 ? -3.924 4.984 -3.992 1 88.56 58 LEU B C 1
ATOM 1504 O O . LEU B 1 58 ? -4.496 3.9 -4.113 1 88.56 58 LEU B O 1
ATOM 1508 N N . LEU B 1 59 ? -4.484 6 -3.48 1 87.38 59 LEU B N 1
ATOM 1509 C CA . LEU B 1 59 ? -5.863 5.977 -3 1 87.38 59 LEU B CA 1
ATOM 1510 C C . LEU B 1 59 ? -6.824 5.641 -4.133 1 87.38 59 LEU B C 1
ATOM 1512 O O . LEU B 1 59 ? -7.75 4.844 -3.953 1 87.38 59 LEU B O 1
ATOM 1516 N N . SER B 1 60 ? -6.602 6.258 -5.215 1 88.19 60 SER B N 1
ATOM 1517 C CA . SER B 1 60 ? -7.445 6.012 -6.379 1 88.19 60 SER B CA 1
ATOM 1518 C C . SER B 1 60 ? -7.391 4.547 -6.801 1 88.19 60 SER B C 1
ATOM 1520 O O . SER B 1 60 ? -8.422 3.926 -7.051 1 88.19 60 SER B O 1
ATOM 1522 N N . LEU B 1 61 ? -6.246 4.023 -6.832 1 86 61 LEU B N 1
ATOM 1523 C CA . LEU B 1 61 ? -6.059 2.645 -7.262 1 86 61 LEU B CA 1
ATOM 1524 C C . LEU B 1 61 ? -6.617 1.672 -6.23 1 86 61 LEU B C 1
ATOM 1526 O O . LEU B 1 61 ? -7.242 0.67 -6.586 1 86 61 LEU B O 1
ATOM 1530 N N . ALA B 1 62 ? -6.324 1.898 -4.992 1 84.12 62 ALA B N 1
ATOM 1531 C CA . ALA B 1 62 ? -6.77 1.029 -3.906 1 84.12 62 ALA B CA 1
ATOM 1532 C C . ALA B 1 62 ? -8.289 1.037 -3.791 1 84.12 62 ALA B C 1
ATOM 1534 O O . ALA B 1 62 ? -8.906 0.002 -3.52 1 84.12 62 ALA B O 1
ATOM 1535 N N . GLY B 1 63 ? -8.93 2.236 -3.877 1 77.19 63 GLY B N 1
ATOM 1536 C CA . GLY B 1 63 ? -10.375 2.334 -3.859 1 77.19 63 GLY B CA 1
ATOM 1537 C C . GLY B 1 63 ? -11.047 1.452 -4.895 1 77.19 63 GLY B C 1
ATOM 1538 O O . GLY B 1 63 ? -12.016 0.757 -4.59 1 77.19 63 GLY B O 1
ATOM 1539 N N . ASN B 1 64 ? -10.523 1.378 -6.074 1 71.56 64 ASN B N 1
ATOM 1540 C CA . ASN B 1 64 ? -11.062 0.537 -7.141 1 71.56 64 ASN B CA 1
ATOM 1541 C C . ASN B 1 64 ? -10.922 -0.946 -6.805 1 71.56 64 ASN B C 1
ATOM 1543 O O . ASN B 1 64 ? -11.773 -1.752 -7.188 1 71.56 64 ASN B O 1
ATOM 1547 N N . SER B 1 65 ? -9.891 -1.285 -6.055 1 68.31 65 SER B N 1
ATOM 1548 C CA . SER B 1 65 ? -9.602 -2.672 -5.703 1 68.31 65 SER B CA 1
ATOM 1549 C C . SER B 1 65 ? -10.633 -3.217 -4.715 1 68.31 65 SER B C 1
ATOM 1551 O O . SER B 1 65 ? -11.086 -4.355 -4.848 1 68.31 65 SER B O 1
ATOM 1553 N N . ALA B 1 66 ? -10.914 -2.471 -3.734 1 63.94 66 ALA B N 1
ATOM 1554 C CA . ALA B 1 66 ? -11.82 -2.877 -2.664 1 63.94 66 ALA B CA 1
ATOM 1555 C C . ALA B 1 66 ? -13.172 -3.32 -3.227 1 63.94 66 ALA B C 1
ATOM 1557 O O . ALA B 1 66 ? -13.742 -4.312 -2.775 1 63.94 66 ALA B O 1
ATOM 1558 N N . THR B 1 67 ? -13.5 -2.662 -4.215 1 67.31 67 THR B N 1
ATOM 1559 C CA . THR B 1 67 ? -14.789 -2.982 -4.82 1 67.31 67 THR B CA 1
ATOM 1560 C C . THR B 1 67 ? -14.703 -4.277 -5.621 1 67.31 67 THR B C 1
ATOM 1562 O O . THR B 1 67 ? -15.648 -5.074 -5.625 1 67.31 67 THR B O 1
ATOM 1565 N N . LEU B 1 68 ? -13.586 -4.527 -6.07 1 64.94 68 LEU B N 1
ATOM 1566 C CA . LEU B 1 68 ? -13.461 -5.625 -7.023 1 64.94 68 LEU B CA 1
ATOM 1567 C C . LEU B 1 68 ? -13.586 -6.973 -6.32 1 64.94 68 LEU B C 1
ATOM 1569 O O . LEU B 1 68 ? -14.195 -7.902 -6.855 1 64.94 68 LEU B O 1
ATOM 1573 N N . PHE B 1 69 ? -13.18 -7.125 -5.07 1 77.31 69 PHE B N 1
ATOM 1574 C CA . PHE B 1 69 ? -13.219 -8.438 -4.43 1 77.31 69 PHE B CA 1
ATOM 1575 C C . PHE B 1 69 ? -14.133 -8.414 -3.211 1 77.31 69 PHE B C 1
ATOM 1577 O O . PHE B 1 69 ? -14.086 -9.328 -2.381 1 77.31 69 PHE B O 1
ATOM 1584 N N . GLY B 1 70 ? -14.914 -7.387 -3.27 1 83.25 70 GLY B N 1
ATOM 1585 C CA . GLY B 1 70 ? -15.875 -7.324 -2.18 1 83.25 70 GLY B CA 1
ATOM 1586 C C . GLY B 1 70 ? -15.227 -7.164 -0.819 1 83.25 70 GLY B C 1
ATOM 1587 O O . GLY B 1 70 ? -15.766 -7.617 0.192 1 83.25 70 GLY B O 1
ATOM 1588 N N . LYS B 1 71 ? -14.078 -6.629 -0.853 1 86.56 71 LYS B N 1
ATOM 1589 C CA . LYS B 1 71 ? -13.359 -6.547 0.416 1 86.56 71 LYS B CA 1
ATOM 1590 C C . LYS B 1 71 ? -13.578 -5.191 1.085 1 86.56 71 LYS B C 1
ATOM 1592 O O . LYS B 1 71 ? -12.984 -4.91 2.131 1 86.56 71 LYS B O 1
ATOM 1597 N N . GLY B 1 72 ? -14.445 -4.355 0.511 1 87.81 72 GLY B N 1
ATOM 1598 C CA . GLY B 1 72 ? -14.828 -3.113 1.156 1 87.81 72 GLY B CA 1
ATOM 1599 C C . GLY B 1 72 ? -13.93 -1.946 0.795 1 87.81 72 GLY B C 1
ATOM 1600 O O . GLY B 1 72 ? -13.414 -1.875 -0.324 1 87.81 72 GLY B O 1
ATOM 1601 N N . ASN B 1 73 ? -13.805 -1.006 1.749 1 86.19 73 ASN B N 1
ATOM 1602 C CA . ASN B 1 73 ? -13.086 0.243 1.501 1 86.19 73 ASN B CA 1
ATOM 1603 C C . ASN B 1 73 ? -11.633 0.158 1.958 1 86.19 73 ASN B C 1
ATOM 1605 O O . ASN B 1 73 ? -11.305 -0.635 2.84 1 86.19 73 ASN B O 1
ATOM 1609 N N . CYS B 1 74 ? -10.805 0.984 1.286 1 90 74 CYS B N 1
ATOM 1610 C CA . CYS B 1 74 ? -9.414 1.111 1.691 1 90 74 CYS B CA 1
ATOM 1611 C C . CYS B 1 74 ? -9.289 1.903 2.988 1 90 74 CYS B C 1
ATOM 1613 O O . CYS B 1 74 ? -9.805 3.016 3.092 1 90 74 CYS B O 1
ATOM 1615 N N . GLU B 1 75 ? -8.594 1.386 3.934 1 90.19 75 GLU B N 1
ATOM 1616 C CA . GLU B 1 75 ? -8.422 2.049 5.223 1 90.19 75 GLU B CA 1
ATOM 1617 C C . GLU B 1 75 ? -6.992 2.561 5.391 1 90.19 75 GLU B C 1
ATOM 1619 O O . GLU B 1 75 ? -6.77 3.588 6.035 1 90.19 75 GLU B O 1
ATOM 1624 N N . GLN B 1 76 ? -6.121 1.865 4.844 1 92.81 76 GLN B N 1
ATOM 1625 C CA . GLN B 1 76 ? -4.715 2.217 5.012 1 92.81 76 GLN B CA 1
ATOM 1626 C C . GLN B 1 76 ? -3.863 1.63 3.891 1 92.81 76 GLN B C 1
ATOM 1628 O O . GLN B 1 76 ? -4.176 0.561 3.361 1 92.81 76 GLN B O 1
ATOM 1633 N N . ILE B 1 77 ? -2.844 2.322 3.502 1 94.12 77 ILE B N 1
ATOM 1634 C CA . ILE B 1 77 ? -1.855 1.859 2.533 1 94.12 77 ILE B CA 1
ATOM 1635 C C . ILE B 1 77 ? -0.467 1.871 3.168 1 94.12 77 ILE B C 1
ATOM 1637 O O . ILE B 1 77 ? -0.073 2.857 3.797 1 94.12 77 ILE B O 1
ATOM 1641 N N . ILE B 1 78 ? 0.211 0.792 3.029 1 93.81 78 ILE B N 1
ATOM 1642 C CA . ILE B 1 78 ? 1.579 0.668 3.52 1 93.81 78 ILE B CA 1
ATOM 1643 C C . ILE B 1 78 ? 2.488 0.176 2.395 1 93.81 78 ILE B C 1
ATOM 1645 O O . ILE B 1 78 ? 2.195 -0.833 1.749 1 93.81 78 ILE B O 1
ATOM 1649 N N . ILE B 1 79 ? 3.529 0.891 2.172 1 93.31 79 ILE B N 1
ATOM 1650 C CA . ILE B 1 79 ? 4.539 0.495 1.194 1 93.31 79 ILE B CA 1
ATOM 1651 C C . ILE B 1 79 ? 5.887 0.323 1.886 1 93.31 79 ILE B C 1
ATOM 1653 O O . ILE B 1 79 ? 6.387 1.253 2.523 1 93.31 79 ILE B O 1
ATOM 1657 N N . ARG B 1 80 ? 6.395 -0.844 1.796 1 92.44 80 ARG B N 1
ATOM 1658 C CA . ARG B 1 80 ? 7.75 -1.076 2.289 1 92.44 80 ARG B CA 1
ATOM 1659 C C . ARG B 1 80 ? 8.781 -0.742 1.22 1 92.44 80 ARG B C 1
ATOM 1661 O O . ARG B 1 80 ? 8.719 -1.261 0.103 1 92.44 80 ARG B O 1
ATOM 1668 N N . LEU B 1 81 ? 9.734 0.052 1.596 1 91.44 81 LEU B N 1
ATOM 1669 C CA . LEU B 1 81 ? 10.836 0.465 0.73 1 91.44 81 LEU B CA 1
ATOM 1670 C C . LEU B 1 81 ? 12.172 -0.04 1.271 1 91.44 81 LEU B C 1
ATOM 1672 O O . LEU B 1 81 ? 12.25 -0.49 2.416 1 91.44 81 LEU B O 1
ATOM 1676 N N . THR B 1 82 ? 13.227 0.055 0.477 1 89.88 82 THR B N 1
ATOM 1677 C CA . THR B 1 82 ? 14.547 -0.4 0.884 1 89.88 82 THR B CA 1
ATOM 1678 C C . THR B 1 82 ? 15.008 0.328 2.145 1 89.88 82 THR B C 1
ATOM 1680 O O . THR B 1 82 ? 15.672 -0.259 3 1 89.88 82 THR B O 1
ATOM 1683 N N . ARG B 1 83 ? 14.609 1.637 2.184 1 91.88 83 ARG B N 1
ATOM 1684 C CA . ARG B 1 83 ? 15.07 2.443 3.311 1 91.88 83 ARG B CA 1
ATOM 1685 C C . ARG B 1 83 ? 13.898 3.117 4.016 1 91.88 83 ARG B C 1
ATOM 1687 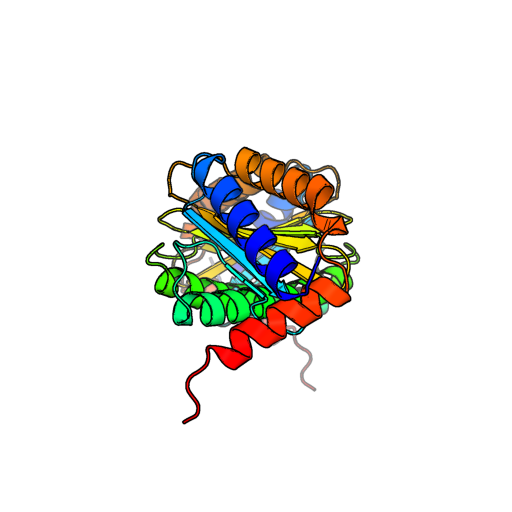O O . ARG B 1 83 ? 13.914 4.332 4.234 1 91.88 83 ARG B O 1
ATOM 1694 N N . GLY B 1 84 ? 12.898 2.285 4.445 1 92.62 84 GLY B N 1
ATOM 1695 C CA . GLY B 1 84 ? 11.797 2.824 5.234 1 92.62 84 GLY B CA 1
ATOM 1696 C C . GLY B 1 84 ? 10.438 2.434 4.699 1 92.62 84 GLY B C 1
ATOM 1697 O O . GLY B 1 84 ? 10.32 1.499 3.904 1 92.62 84 GLY B O 1
ATOM 1698 N N . TYR B 1 85 ? 9.422 3.191 5.184 1 93.62 85 TYR B N 1
ATOM 1699 C CA . TYR B 1 85 ? 8.039 2.922 4.809 1 93.62 85 TYR B CA 1
ATOM 1700 C C . TYR B 1 85 ? 7.332 4.203 4.387 1 93.62 85 TYR B C 1
ATOM 1702 O O . TYR B 1 85 ? 7.703 5.297 4.816 1 93.62 85 TYR B O 1
ATOM 1710 N N . PHE B 1 86 ? 6.469 4.027 3.549 1 93.81 86 PHE B N 1
ATOM 1711 C CA . PHE B 1 86 ? 5.434 5.02 3.279 1 93.81 86 PHE B CA 1
ATOM 1712 C C . PHE B 1 86 ? 4.074 4.531 3.775 1 93.81 86 PHE B C 1
ATOM 1714 O O . PHE B 1 86 ? 3.641 3.432 3.428 1 93.81 86 PHE B O 1
ATOM 1721 N N . LEU B 1 87 ? 3.434 5.301 4.602 1 95.44 87 LEU B N 1
ATOM 1722 C CA . LEU B 1 87 ? 2.105 4.969 5.105 1 95.44 87 LEU B CA 1
ATOM 1723 C C . LEU B 1 87 ? 1.104 6.066 4.766 1 95.44 87 LEU B C 1
ATOM 1725 O O . LEU B 1 87 ? 1.438 7.25 4.805 1 95.44 87 LEU B O 1
ATOM 1729 N N . PHE B 1 88 ? -0.056 5.652 4.465 1 95.31 88 PHE B N 1
ATOM 1730 C CA . PHE B 1 88 ? -1.141 6.59 4.195 1 95.31 88 PHE B CA 1
ATOM 1731 C C . PHE B 1 88 ? -2.432 6.133 4.863 1 95.31 88 PHE B C 1
ATOM 1733 O O . PHE B 1 88 ? -2.779 4.949 4.812 1 95.31 88 PHE B O 1
ATOM 1740 N N . MET B 1 89 ? -3.146 7.094 5.488 1 95.94 89 MET B N 1
ATOM 1741 C CA . MET B 1 89 ? -4.445 6.848 6.113 1 95.94 89 MET B CA 1
ATOM 1742 C C . MET B 1 89 ? -5.406 8 5.844 1 95.94 89 MET B C 1
ATOM 1744 O O . MET B 1 89 ? -5.012 9.164 5.902 1 95.94 89 MET B O 1
ATOM 1748 N N . GLY B 1 90 ? -6.609 7.672 5.559 1 92.75 90 GLY B N 1
ATOM 1749 C CA . GLY B 1 90 ? -7.621 8.695 5.383 1 92.75 90 GLY B CA 1
ATOM 1750 C C . GLY B 1 90 ? -8 9.391 6.68 1 92.75 90 GLY B C 1
ATOM 1751 O O . GLY B 1 90 ? -8.023 8.766 7.738 1 92.75 90 GLY B O 1
ATOM 1752 N N . ILE B 1 91 ? -8.234 10.633 6.562 1 92.06 91 ILE B N 1
ATOM 1753 C CA . ILE B 1 91 ? -8.852 11.406 7.637 1 92.06 91 ILE B CA 1
ATOM 1754 C C . ILE B 1 91 ? -10.281 11.773 7.254 1 92.06 91 ILE B C 1
ATOM 1756 O O . ILE B 1 91 ? -10.516 12.742 6.535 1 92.06 91 ILE B O 1
ATOM 1760 N N . GLY B 1 92 ? -11.203 11 7.73 1 86.06 92 GLY B N 1
ATOM 1761 C CA . GLY B 1 92 ? -12.555 11.172 7.234 1 86.06 92 GLY B CA 1
ATOM 1762 C C . GLY B 1 92 ? -12.672 10.969 5.734 1 86.06 92 GLY B C 1
ATOM 1763 O O . GLY B 1 92 ? -12.039 10.078 5.172 1 86.06 92 GLY B O 1
ATOM 1764 N N . ALA B 1 93 ? -13.586 11.742 5.082 1 83.31 93 ALA B N 1
ATOM 1765 C CA . ALA B 1 93 ? -13.844 11.57 3.654 1 83.31 93 ALA B CA 1
ATOM 1766 C C . ALA B 1 93 ? -13.102 12.617 2.83 1 83.31 93 ALA B C 1
ATOM 1768 O O . ALA B 1 93 ? -13.094 12.555 1.598 1 83.31 93 ALA B O 1
ATOM 1769 N N . GLU B 1 94 ? -12.367 13.523 3.498 1 87.81 94 GLU B N 1
ATOM 1770 C CA . GLU B 1 94 ? -11.953 14.688 2.73 1 87.81 94 GLU B CA 1
ATOM 1771 C C . GLU B 1 94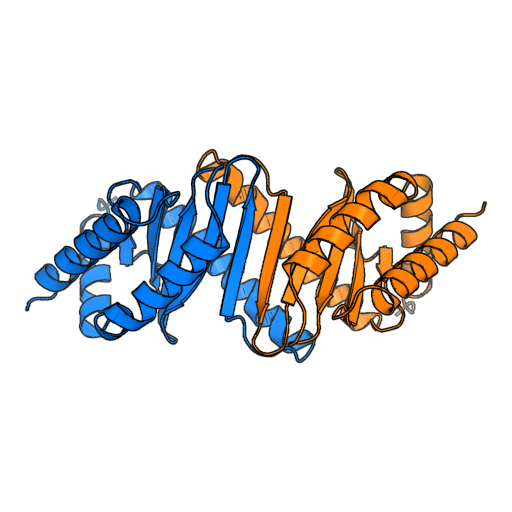 ? -10.438 14.875 2.787 1 87.81 94 GLU B C 1
ATOM 1773 O O . GLU B 1 94 ? -9.875 15.68 2.045 1 87.81 94 GLU B O 1
ATOM 1778 N N . ALA B 1 95 ? -9.773 14.18 3.664 1 92.5 95 ALA B N 1
ATOM 1779 C CA . ALA B 1 95 ? -8.336 14.391 3.814 1 92.5 95 ALA B CA 1
ATOM 1780 C C . ALA B 1 95 ? -7.621 13.086 4.145 1 92.5 95 ALA B C 1
ATOM 1782 O O . ALA B 1 95 ? -8.266 12.047 4.324 1 92.5 95 ALA B O 1
ATOM 1783 N N . GLY B 1 96 ? -6.273 13.18 4.09 1 95.12 96 GLY B N 1
ATOM 1784 C CA . GLY B 1 96 ? -5.453 12.039 4.461 1 95.12 96 GLY B CA 1
ATOM 1785 C C . GLY B 1 96 ? -4.113 12.438 5.059 1 95.12 96 GLY B C 1
ATOM 1786 O O . GLY B 1 96 ? -3.678 13.578 4.906 1 95.12 96 GLY B O 1
ATOM 1787 N N . LEU B 1 97 ? -3.559 11.523 5.781 1 96.12 97 LEU B N 1
ATOM 1788 C CA . LEU B 1 97 ? -2.234 11.656 6.379 1 96.12 97 LEU B CA 1
ATOM 1789 C C . LEU B 1 97 ? -1.243 10.703 5.719 1 96.12 97 LEU B C 1
ATOM 1791 O O . LEU B 1 97 ? -1.478 9.492 5.668 1 96.12 97 LEU B O 1
ATOM 1795 N N . ALA B 1 98 ? -0.176 11.266 5.172 1 95.81 98 ALA B N 1
ATOM 1796 C CA . ALA B 1 98 ? 0.934 10.492 4.613 1 95.81 98 ALA B CA 1
ATOM 1797 C C . ALA B 1 98 ? 2.184 10.625 5.477 1 95.81 98 ALA B C 1
ATOM 1799 O O . ALA B 1 98 ? 2.521 11.727 5.93 1 95.81 98 ALA B O 1
ATOM 1800 N N . VAL B 1 99 ? 2.871 9.492 5.648 1 95.81 99 VAL B N 1
ATOM 1801 C CA . VAL B 1 99 ? 4.051 9.5 6.508 1 95.81 99 VAL B CA 1
ATOM 1802 C C . VAL B 1 99 ? 5.164 8.68 5.863 1 95.81 99 VAL B C 1
ATOM 1804 O O . VAL B 1 99 ? 4.918 7.602 5.32 1 95.81 99 VAL B O 1
ATOM 1807 N N . LEU B 1 100 ? 6.305 9.227 5.863 1 94.25 100 LEU B N 1
ATOM 1808 C CA . LEU B 1 100 ? 7.523 8.492 5.543 1 94.25 100 LEU B CA 1
ATOM 1809 C C . LEU B 1 100 ? 8.312 8.172 6.809 1 94.25 100 LEU B C 1
ATOM 1811 O O . LEU B 1 100 ? 8.32 8.961 7.758 1 94.25 100 LEU B O 1
ATOM 1815 N N . THR B 1 101 ? 8.969 7.055 6.738 1 95.62 101 THR B N 1
ATOM 1816 C CA . THR B 1 101 ? 9.695 6.648 7.938 1 95.62 101 THR B CA 1
ATOM 1817 C C . THR B 1 101 ? 11.172 6.41 7.625 1 95.62 101 THR B C 1
ATOM 1819 O O . THR B 1 101 ? 11.555 6.344 6.457 1 95.62 101 THR B O 1
ATOM 1822 N N . GLU B 1 102 ? 11.922 6.328 8.633 1 93.19 102 GLU B N 1
ATOM 1823 C CA . GLU B 1 102 ? 13.281 5.805 8.562 1 93.19 102 GLU B CA 1
ATOM 1824 C C . GLU B 1 102 ? 13.281 4.281 8.461 1 93.19 102 GLU B C 1
ATOM 1826 O O . GLU B 1 102 ? 12.266 3.635 8.727 1 93.19 102 GLU B O 1
ATOM 1831 N N . PRO B 1 103 ? 14.414 3.654 8.062 1 89.12 103 PRO B N 1
ATOM 1832 C CA . PRO B 1 103 ? 14.469 2.207 7.836 1 89.12 103 PRO B CA 1
ATOM 1833 C C . PRO B 1 103 ? 14.281 1.405 9.125 1 89.12 103 PRO B C 1
ATOM 1835 O O . PRO B 1 103 ? 13.758 0.289 9.086 1 89.12 103 PRO B O 1
ATOM 1838 N N . ASP B 1 104 ? 14.664 1.896 10.289 1 87.38 104 ASP B N 1
ATOM 1839 C CA . ASP B 1 104 ? 14.656 1.126 11.531 1 87.38 104 ASP B CA 1
ATOM 1840 C C . ASP B 1 104 ? 13.383 1.376 12.328 1 87.38 104 ASP B C 1
ATOM 1842 O O . ASP B 1 104 ? 13.32 1.08 13.523 1 87.38 104 ASP B O 1
ATOM 1846 N N . CYS B 1 105 ? 12.297 1.631 11.633 1 90.81 105 CYS B N 1
ATOM 1847 C CA . CYS B 1 105 ? 11.062 1.946 12.344 1 90.81 105 CYS B CA 1
ATOM 1848 C C . CYS B 1 105 ? 10.195 0.707 12.5 1 90.81 105 CYS B C 1
ATOM 1850 O O . CYS B 1 105 ? 10.352 -0.265 11.758 1 90.81 105 CYS B O 1
ATOM 1852 N N . ASP B 1 106 ? 9.422 0.691 13.531 1 91.75 106 ASP B N 1
ATOM 1853 C CA . ASP B 1 106 ? 8.336 -0.272 13.656 1 91.75 106 ASP B CA 1
ATOM 1854 C C . ASP B 1 106 ? 7.059 0.258 13 1 91.75 106 ASP B C 1
ATOM 1856 O O . ASP B 1 106 ? 6.398 1.147 13.539 1 91.75 106 ASP B O 1
ATOM 1860 N N . MET B 1 107 ? 6.719 -0.292 11.891 1 90.25 107 MET B N 1
ATOM 1861 C CA . MET B 1 107 ? 5.602 0.213 11.094 1 90.25 107 MET B CA 1
ATOM 1862 C C . MET B 1 107 ? 4.297 0.137 11.883 1 90.25 107 MET B C 1
ATOM 1864 O O . MET B 1 107 ? 3.402 0.962 11.695 1 90.25 107 MET B O 1
ATOM 1868 N N . LYS B 1 108 ? 4.242 -0.935 12.766 1 89.06 108 LYS B N 1
ATOM 1869 C CA . LYS B 1 108 ? 3.027 -1.078 13.562 1 89.06 108 LYS B CA 1
ATOM 1870 C C . LYS B 1 108 ? 2.861 0.093 14.523 1 89.06 108 LYS B C 1
ATOM 1872 O O . LYS B 1 108 ? 1.745 0.565 14.75 1 89.06 108 LYS B O 1
ATOM 1877 N N . VAL B 1 109 ? 3.959 0.472 15.055 1 94.31 109 VAL B N 1
ATOM 1878 C CA . VAL B 1 109 ? 3.936 1.608 15.969 1 94.31 109 VAL B CA 1
ATOM 1879 C C . VAL B 1 109 ? 3.541 2.875 15.211 1 94.31 109 VAL B C 1
ATOM 1881 O O . VAL B 1 109 ? 2.689 3.639 15.672 1 94.31 109 VAL B O 1
ATOM 1884 N N . VAL B 1 110 ? 4.16 3.125 14.109 1 96.44 110 VAL B N 1
ATOM 1885 C CA . VAL B 1 110 ? 3.867 4.312 13.32 1 96.44 110 VAL B CA 1
ATOM 1886 C C . VAL B 1 110 ? 2.395 4.312 12.914 1 96.44 110 VAL B C 1
ATOM 1888 O O . VAL B 1 110 ? 1.708 5.328 13.047 1 96.44 110 VAL B O 1
ATOM 1891 N N . ALA B 1 111 ? 1.889 3.189 12.469 1 95.31 111 ALA B N 1
ATOM 1892 C CA . ALA B 1 111 ? 0.492 3.078 12.062 1 95.31 111 ALA B CA 1
ATOM 1893 C C . ALA B 1 111 ? -0.447 3.371 13.227 1 95.31 111 ALA B C 1
ATOM 1895 O O . ALA B 1 111 ? -1.47 4.039 13.055 1 95.31 111 ALA B O 1
ATOM 1896 N N . TYR B 1 112 ? -0.052 2.855 14.32 1 95.31 112 TYR B N 1
ATOM 1897 C CA . TYR B 1 112 ? -0.851 3.107 15.516 1 95.31 112 TYR B CA 1
ATOM 1898 C C . TYR B 1 112 ? -0.866 4.594 15.859 1 95.31 112 TYR B C 1
ATOM 1900 O O . TYR B 1 112 ? -1.925 5.16 16.141 1 95.31 112 TYR B O 1
ATOM 1908 N N . GLU B 1 113 ? 0.284 5.172 15.844 1 96.88 113 GLU B N 1
ATOM 1909 C CA . GLU B 1 113 ? 0.391 6.594 16.172 1 96.88 113 GLU B CA 1
ATOM 1910 C C . GLU B 1 113 ? -0.365 7.449 15.156 1 96.88 113 GLU B C 1
ATOM 1912 O O . GLU B 1 113 ? -0.931 8.484 15.508 1 96.88 113 GLU B O 1
ATOM 1917 N N . MET B 1 114 ? -0.323 7.055 13.914 1 97.31 114 MET B N 1
ATOM 1918 C CA . MET B 1 114 ? -1.115 7.746 12.898 1 97.31 114 MET B CA 1
ATOM 1919 C C . MET B 1 114 ? -2.602 7.691 13.242 1 97.31 114 MET B C 1
ATOM 1921 O O . MET B 1 114 ? -3.303 8.703 13.141 1 97.31 114 MET B O 1
ATOM 1925 N N . THR B 1 115 ? -3.047 6.512 13.672 1 95.81 115 THR B N 1
ATOM 1926 C CA . THR B 1 115 ? -4.445 6.352 14.062 1 95.81 115 THR B CA 1
ATOM 1927 C C . THR B 1 115 ? -4.793 7.281 15.219 1 95.81 115 THR B C 1
ATOM 1929 O O . THR B 1 115 ? -5.828 7.949 15.195 1 95.81 115 THR B O 1
ATOM 1932 N N . GLN B 1 116 ? -3.928 7.27 16.156 1 96.06 116 GLN B N 1
ATOM 1933 C CA . GLN B 1 116 ? -4.137 8.133 17.312 1 96.06 116 GLN B CA 1
ATOM 1934 C C . GLN B 1 116 ? -4.168 9.602 16.906 1 96.06 116 GLN B C 1
ATOM 1936 O O . GLN B 1 116 ? -5.012 10.367 17.375 1 96.06 116 GLN B O 1
ATOM 1941 N N . PHE B 1 117 ? -3.266 10.016 16.047 1 94.5 117 PHE B N 1
ATOM 1942 C CA . PHE B 1 117 ? -3.207 11.383 15.547 1 94.5 117 PHE B CA 1
ATOM 1943 C C . PHE B 1 117 ? -4.52 11.773 14.875 1 94.5 117 PHE B C 1
ATOM 1945 O O . PHE B 1 117 ? -5.078 12.836 15.164 1 94.5 117 PHE B O 1
ATOM 1952 N N . ILE B 1 118 ? -4.988 10.93 14.055 1 94.31 118 ILE B N 1
ATOM 1953 C CA . ILE B 1 118 ? -6.199 11.188 13.297 1 94.31 118 ILE B CA 1
ATOM 1954 C C . ILE B 1 118 ? -7.398 11.266 14.234 1 94.31 118 ILE B C 1
ATOM 1956 O O . ILE B 1 118 ? -8.25 12.148 14.102 1 94.31 118 ILE B O 1
ATOM 1960 N N . THR B 1 119 ? -7.422 10.312 15.18 1 93.12 119 THR B N 1
ATOM 1961 C CA . THR B 1 119 ? -8.523 10.273 16.141 1 93.12 119 THR B CA 1
ATOM 1962 C C . THR B 1 119 ? -8.531 11.523 17.016 1 93.12 119 THR B C 1
ATOM 1964 O O . THR B 1 119 ? -9.586 12.094 17.281 1 93.12 119 THR B O 1
ATOM 1967 N N . ASN B 1 120 ? -7.359 11.992 17.359 1 89.94 120 ASN B N 1
ATOM 1968 C CA . ASN B 1 120 ? -7.234 13.094 18.312 1 89.94 120 ASN B CA 1
ATOM 1969 C C . ASN B 1 120 ? -7.336 14.445 17.609 1 89.94 120 ASN B C 1
ATOM 1971 O O . ASN B 1 120 ? -7.906 15.391 18.141 1 89.94 120 ASN B O 1
ATOM 1975 N N . ALA B 1 121 ? -6.762 14.508 16.406 1 85.06 121 ALA B N 1
ATOM 1976 C CA . ALA B 1 121 ? -6.625 15.82 15.781 1 85.06 121 ALA B CA 1
ATOM 1977 C C . ALA B 1 121 ? -7.43 15.898 14.484 1 85.06 121 ALA B C 1
ATOM 1979 O O . ALA B 1 121 ? -7.578 16.969 13.906 1 85.06 121 ALA B O 1
ATOM 1980 N N . GLY B 1 122 ? -7.98 14.766 14.086 1 81.06 122 GLY B N 1
ATOM 1981 C CA . GLY B 1 122 ? -8.711 14.75 12.828 1 81.06 122 GLY B CA 1
ATOM 1982 C C . GLY B 1 122 ? -9.891 15.703 12.812 1 81.06 122 GLY B C 1
ATOM 1983 O O . GLY B 1 122 ? -10.188 16.328 11.789 1 81.06 122 GLY B O 1
ATOM 1984 N N . HIS B 1 123 ? -10.508 15.805 13.945 1 81.69 123 HIS B N 1
ATOM 1985 C CA . HIS B 1 123 ? -11.695 16.641 14.055 1 81.69 123 HIS B CA 1
ATOM 1986 C C . HIS B 1 123 ? -11.352 18.109 13.945 1 81.69 123 HIS B C 1
ATOM 1988 O O . HIS B 1 123 ? -12.211 18.938 13.633 1 81.69 123 HIS B O 1
ATOM 1994 N N . ALA B 1 124 ? -10.086 18.422 14.211 1 82.25 124 ALA B N 1
ATOM 1995 C CA . ALA B 1 124 ? -9.648 19.812 14.117 1 82.25 124 ALA B CA 1
ATOM 1996 C C . ALA B 1 124 ? -9.516 20.25 12.656 1 82.25 124 ALA B C 1
ATOM 1998 O O . ALA B 1 124 ? -9.422 21.438 12.367 1 82.25 124 ALA B O 1
ATOM 1999 N N . LEU B 1 125 ? -9.516 19.297 11.758 1 83.75 125 LEU B N 1
ATOM 2000 C CA . LEU B 1 125 ? -9.406 19.594 10.336 1 83.75 125 LEU B CA 1
ATOM 2001 C C . LEU B 1 125 ? -10.781 19.859 9.727 1 83.75 125 LEU B C 1
ATOM 2003 O O . LEU B 1 125 ? -11.234 19.109 8.859 1 83.75 125 LEU B O 1
ATOM 2007 N N . THR B 1 126 ? -11.445 20.922 10.227 1 81.12 126 THR B N 1
ATOM 2008 C CA . THR B 1 126 ? -12.758 21.328 9.727 1 81.12 126 THR B CA 1
ATOM 2009 C C . THR B 1 126 ? -12.656 21.828 8.297 1 81.12 126 THR B C 1
ATOM 2011 O O . THR B 1 126 ? -11.562 22.094 7.801 1 81.12 126 THR B O 1
ATOM 2014 N N . PRO B 1 127 ? -13.812 21.859 7.699 1 82.44 127 PRO B N 1
ATOM 2015 C CA . PRO B 1 127 ? -13.797 22.438 6.352 1 82.44 127 PRO B CA 1
ATOM 2016 C C . PRO B 1 127 ? -13.172 23.828 6.309 1 82.44 127 PRO B C 1
ATOM 2018 O O . PRO B 1 127 ? -12.461 24.172 5.359 1 82.44 127 PRO B O 1
ATOM 2021 N N . GLU B 1 128 ? -13.398 24.594 7.328 1 81.31 128 GLU B N 1
ATOM 2022 C CA . GLU B 1 128 ? -12.844 25.953 7.41 1 81.31 128 GLU B CA 1
ATOM 2023 C C . GLU B 1 128 ? -11.32 25.906 7.531 1 81.31 128 GLU B C 1
ATOM 2025 O O . GLU B 1 128 ? -10.625 26.703 6.887 1 81.31 128 GLU B O 1
ATOM 2030 N N . VAL B 1 129 ? -10.867 25 8.328 1 82.25 129 VAL B N 1
ATOM 2031 C CA . VAL B 1 129 ? -9.422 24.859 8.523 1 82.25 129 VAL B CA 1
ATOM 2032 C C . VAL B 1 129 ? -8.773 24.359 7.238 1 82.25 129 VAL B C 1
ATOM 2034 O O . VAL B 1 129 ? -7.73 24.875 6.824 1 82.25 129 VAL B O 1
ATOM 2037 N N . ARG B 1 130 ? -9.383 23.453 6.609 1 84.25 130 ARG B N 1
ATOM 2038 C CA . ARG B 1 130 ? -8.875 22.938 5.344 1 84.25 130 ARG B CA 1
ATOM 2039 C C . ARG B 1 130 ? -8.789 24.047 4.293 1 84.25 130 ARG B C 1
ATOM 2041 O O . ARG B 1 130 ? -7.809 24.125 3.553 1 84.25 130 ARG B O 1
ATOM 2048 N N . ALA B 1 131 ? -9.844 24.828 4.273 1 83.06 131 ALA B N 1
ATOM 2049 C CA . ALA B 1 131 ? -9.867 25.953 3.332 1 83.06 131 ALA B CA 1
ATOM 2050 C C . ALA B 1 131 ? -8.742 26.938 3.623 1 83.06 131 ALA B C 1
ATOM 2052 O O . ALA B 1 131 ? -8.117 27.469 2.701 1 83.06 131 ALA B O 1
ATOM 2053 N N . GLY B 1 132 ? -8.5 27.141 4.836 1 81.81 132 GLY B N 1
ATOM 2054 C CA . GLY B 1 132 ? -7.422 28.031 5.242 1 81.81 132 GLY B CA 1
ATOM 2055 C C . GLY B 1 132 ? -6.047 27.5 4.875 1 81.81 132 GLY B C 1
ATOM 2056 O O . GLY B 1 132 ? -5.195 28.266 4.406 1 81.81 132 GLY B O 1
ATOM 2057 N N . LEU B 1 133 ? -5.91 26.266 5.047 1 81.88 133 LEU B N 1
ATOM 2058 C CA . LEU B 1 133 ? -4.641 25.625 4.715 1 81.88 133 LEU B CA 1
ATOM 2059 C C . LEU B 1 133 ? -4.379 25.688 3.213 1 81.88 133 LEU B C 1
ATOM 2061 O O . LEU B 1 133 ? -3.25 25.922 2.785 1 81.88 133 LEU B O 1
ATOM 2065 N N . ARG B 1 134 ? -5.371 25.484 2.447 1 80.69 134 ARG B N 1
ATOM 2066 C CA . ARG B 1 134 ? -5.262 25.531 0.994 1 80.69 134 ARG B CA 1
ATOM 2067 C C . ARG B 1 134 ? -4.875 26.938 0.523 1 80.69 134 ARG B C 1
ATOM 2069 O O . ARG B 1 134 ? -4.082 27.078 -0.41 1 80.69 134 ARG B O 1
ATOM 2076 N N . GLN B 1 135 ? -5.375 27.938 1.134 1 77.62 135 GLN B N 1
ATOM 2077 C CA . GLN B 1 135 ? -5.113 29.328 0.766 1 77.62 135 GLN B CA 1
ATOM 2078 C C . GLN B 1 135 ? -3.664 29.703 1.058 1 77.62 135 GLN B C 1
ATOM 2080 O O . GLN B 1 135 ? -3.041 30.438 0.283 1 77.62 135 GLN B O 1
ATOM 2085 N N . VAL B 1 136 ? -3.191 29.203 2.111 1 71.38 136 VAL B N 1
ATOM 2086 C CA . VAL B 1 136 ? -1.827 29.531 2.514 1 71.38 136 VAL B CA 1
ATOM 2087 C C . VAL B 1 136 ? -0.837 28.922 1.522 1 71.38 136 VAL B C 1
ATOM 2089 O O . VAL B 1 136 ? 0.135 29.578 1.129 1 71.38 136 VAL B O 1
ATOM 2092 N N . LEU B 1 137 ? -1.098 27.828 1.059 1 71.31 137 LEU B N 1
ATOM 2093 C CA . LEU B 1 137 ? -0.198 27.141 0.142 1 71.31 137 LEU B CA 1
ATOM 2094 C C . LEU B 1 137 ? -0.257 27.766 -1.249 1 71.31 137 LEU B C 1
ATOM 2096 O O . LEU B 1 137 ? 0.76 27.844 -1.941 1 71.31 137 LEU B O 1
ATOM 2100 N N . THR B 1 138 ? -1.473 28.062 -1.659 1 68.69 138 THR B N 1
ATOM 2101 C CA . THR B 1 138 ? -1.611 28.719 -2.951 1 68.69 138 THR B CA 1
ATOM 2102 C C . THR B 1 138 ? -0.919 30.094 -2.939 1 68.69 138 THR B C 1
ATOM 2104 O O . THR B 1 138 ? -0.341 30.5 -3.945 1 68.69 138 THR B O 1
ATOM 2107 N N . ALA B 1 139 ? -0.99 30.703 -1.825 1 63.19 139 ALA B N 1
ATOM 2108 C CA . ALA B 1 139 ? -0.378 32.031 -1.705 1 63.19 139 ALA B CA 1
ATOM 2109 C C . ALA B 1 139 ? 1.145 31.922 -1.73 1 63.19 139 ALA B C 1
ATOM 2111 O O . ALA B 1 139 ? 1.829 32.906 -2.076 1 63.19 139 ALA B O 1
ATOM 2112 N N . ARG B 1 140 ? 1.618 30.859 -1.283 1 62.06 140 ARG B N 1
ATOM 2113 C CA . ARG B 1 140 ? 3.062 30.656 -1.249 1 62.06 140 ARG B CA 1
ATOM 2114 C C . ARG B 1 140 ? 3.586 30.219 -2.613 1 62.06 140 ARG B C 1
ATOM 2116 O O . ARG B 1 140 ? 4.797 30.219 -2.846 1 62.06 140 ARG B O 1
ATOM 2123 N N . ARG B 1 141 ? 2.76 29.766 -3.541 1 58.41 141 ARG B N 1
ATOM 2124 C CA . ARG B 1 141 ? 3.219 29.359 -4.863 1 58.41 141 ARG B CA 1
ATOM 2125 C C . ARG B 1 141 ? 3.594 30.562 -5.715 1 58.41 141 ARG B C 1
ATOM 2127 O O . ARG B 1 141 ? 2.789 31.484 -5.887 1 58.41 141 ARG B O 1
ATOM 2134 N N . PRO B 1 142 ? 4.836 30.797 -5.922 1 52.44 142 PRO B N 1
ATOM 2135 C CA . PRO B 1 142 ? 5.195 31.969 -6.738 1 52.44 142 PRO B CA 1
ATOM 2136 C C . PRO B 1 142 ? 4.391 32.031 -8.031 1 52.44 142 PRO B C 1
ATOM 2138 O O . PRO B 1 142 ? 4.016 31.016 -8.602 1 52.44 142 PRO B O 1
ATOM 2141 N N . GLN B 1 143 ? 3.607 33.219 -8.18 1 45.94 143 GLN B N 1
ATOM 2142 C CA . GLN B 1 143 ? 3.012 33.562 -9.469 1 45.94 143 GLN B CA 1
ATOM 2143 C C . GLN B 1 143 ? 4.047 33.5 -10.586 1 45.94 143 GLN B C 1
ATOM 2145 O O . GLN B 1 143 ? 5.102 34.125 -10.508 1 45.94 143 GLN B O 1
ATOM 2150 N N . ALA B 1 144 ? 3.914 32.594 -11.469 1 34.62 144 ALA B N 1
ATOM 2151 C CA . ALA B 1 144 ? 4.754 32.562 -12.656 1 34.62 144 ALA B CA 1
ATOM 2152 C C . ALA B 1 144 ? 4.648 33.844 -13.461 1 34.62 144 ALA B C 1
ATOM 2154 O O . ALA B 1 144 ? 3.553 34.375 -13.633 1 34.62 144 ALA B O 1
#

Sequence (288 aa):
MTAQDATTDFTWLLDDFVRKVHGASHALIMSVDGFPLTASESVSNDDAEQLAAIASGLLSLAGNSATLFGKGNCEQIIIRLTRGYFLFMGIGAEAGLAVLTEPDCDMKVVAYEMTQFITNAGHALTPEVRAGLRQVLTARRPQAMTAQDATTDFTWLLDDFVRKVHGASHALIMSVDGFPLTASESVSNDDAEQLAAIASGLLSLAGNSATLFGKGNCEQIIIRLTRGYFLFMGIGAEAGLAVLTEPDCDMKVVAYEMTQFITNAGHALTPEVRAGLRQVLTARRPQA